Protein AF-A0A650EMU2-F1 (afdb_monomer_lite)

Radius of gyration: 23.54 Å; chains: 1; bounding box: 53×41×67 Å

pLDDT: mean 90.08, std 9.66, range [40.31, 97.69]

Sequence (209 aa):
MLGTDSKQGIDRKLQRYGVVFESSGRGKNLTYEIKKITDYFKLYAITKLGITANADFKKIRNLYYYLFCCDGFAALPYVEMEQIMTEEGAPISRQTIKKWIAYLKDINYIMFDTSDCYYYAINKRYDNRKIYREISRDLYLQGWAKYWATDRTNGTNWAYAEMRCIVGGHPYKKPKICHNAIYLKKIQELIDVINESFLDEITIFKSAC

Secondary structure (DSSP, 8-state):
------HHHHHHHHHHTTEEEEEES-GGG-EEEEEEES-HHHHHIIIII---TTS-HHHHHHHHHHHHHSTTGGGS-HHHHHHHHHHTT----HHHHHHHHHHHHHTTSEEEEEEEEEEEEEEE-TTS-EEEEE--HHHHHHHHHHHHHS-GGG-HHHHHHHHHHHHTSEEEEEEEEEE-GGGHHHHHHHHHHHHHHHHHHHHHHHH--

Organism: NCBI:txid344338

Structure (mmCIF, N/CA/C/O backbone):
data_AF-A0A650EMU2-F1
#
_entry.id   AF-A0A650EMU2-F1
#
loop_
_atom_site.group_PDB
_atom_site.id
_atom_site.type_symbol
_atom_site.label_atom_id
_atom_site.label_alt_id
_atom_site.label_comp_id
_atom_site.label_asym_id
_atom_site.label_entity_id
_atom_site.label_seq_id
_atom_site.pdbx_PDB_ins_code
_atom_site.Cartn_x
_atom_site.Cartn_y
_atom_site.Cartn_z
_atom_site.occupancy
_atom_site.B_iso_or_equiv
_atom_site.auth_seq_id
_atom_site.auth_comp_id
_atom_site.auth_asym_id
_atom_site.auth_atom_id
_atom_site.pdbx_PDB_model_num
ATOM 1 N N . MET A 1 1 ? -9.850 -11.339 23.045 1.00 56.19 1 MET A N 1
ATOM 2 C CA . MET A 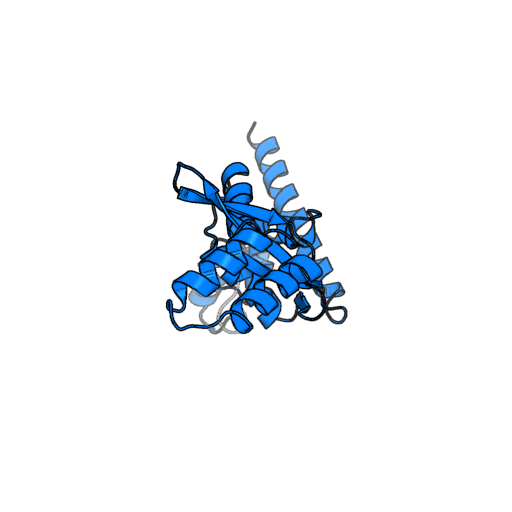1 1 ? -9.911 -9.968 22.483 1.00 56.19 1 MET A CA 1
ATOM 3 C C . MET A 1 1 ? -9.295 -8.897 23.389 1.00 56.19 1 MET A C 1
ATOM 5 O O . MET A 1 1 ? -8.674 -7.995 22.853 1.00 56.19 1 MET A O 1
ATOM 9 N N . LEU A 1 2 ? -9.346 -9.000 24.727 1.00 63.06 2 LEU A N 1
ATOM 10 C CA . LEU A 1 2 ? -8.621 -8.068 25.615 1.00 63.06 2 LEU A CA 1
ATOM 11 C C . LEU A 1 2 ? -7.442 -8.692 26.372 1.00 63.06 2 LEU A C 1
ATOM 13 O O . LEU A 1 2 ? -6.619 -7.944 26.877 1.00 63.06 2 LEU A O 1
ATOM 17 N N . GLY A 1 3 ? -7.274 -10.020 26.390 1.00 63.81 3 GLY A N 1
ATOM 18 C CA . GLY A 1 3 ? -6.048 -10.704 26.849 1.00 63.81 3 GLY A CA 1
ATOM 19 C C . GLY A 1 3 ? -5.582 -10.361 28.273 1.00 63.81 3 GLY A C 1
ATOM 20 O O . GLY A 1 3 ? -4.412 -10.542 28.586 1.00 63.81 3 GLY A O 1
ATOM 21 N N . THR A 1 4 ? -6.457 -9.783 29.094 1.00 70.12 4 THR A N 1
ATOM 22 C CA . THR A 1 4 ? -6.250 -9.471 30.506 1.00 70.12 4 THR A CA 1
ATOM 23 C C . THR A 1 4 ? -7.619 -9.352 31.158 1.00 70.12 4 THR A C 1
ATOM 25 O O . THR A 1 4 ? -8.502 -8.699 30.602 1.00 70.12 4 THR A O 1
ATOM 28 N N . ASP A 1 5 ? -7.766 -9.960 32.330 1.00 74.94 5 ASP A N 1
ATOM 29 C CA . ASP A 1 5 ? -9.002 -9.911 33.121 1.00 74.94 5 ASP A CA 1
ATOM 30 C C . ASP A 1 5 ? -8.910 -8.868 34.246 1.00 74.94 5 ASP A C 1
ATOM 32 O O . ASP A 1 5 ? -9.840 -8.667 35.026 1.00 74.94 5 ASP A O 1
ATOM 36 N N . SER A 1 6 ? -7.770 -8.174 34.342 1.00 84.81 6 SER A N 1
ATOM 37 C CA . SER A 1 6 ? -7.587 -7.095 35.306 1.00 84.81 6 SER A CA 1
ATOM 38 C C . SER A 1 6 ? -8.274 -5.821 34.813 1.00 84.81 6 SER A C 1
ATOM 40 O O . SER A 1 6 ? -8.023 -5.375 33.692 1.00 84.81 6 SER A O 1
ATOM 42 N N . LYS A 1 7 ? -9.075 -5.184 35.679 1.00 86.25 7 LYS A N 1
ATOM 43 C CA . LYS A 1 7 ? -9.717 -3.887 35.395 1.00 86.25 7 LYS A CA 1
ATOM 44 C C . LYS A 1 7 ? -8.717 -2.871 34.839 1.00 86.25 7 LYS A C 1
ATOM 46 O O . LYS A 1 7 ? -8.908 -2.343 33.755 1.00 86.25 7 LYS A O 1
ATOM 51 N N . GLN A 1 8 ? -7.597 -2.668 35.536 1.00 87.00 8 GLN A N 1
ATOM 52 C CA . GLN A 1 8 ? -6.559 -1.728 35.096 1.00 87.00 8 GLN A CA 1
ATOM 53 C C . GLN A 1 8 ? -5.991 -2.081 33.714 1.00 87.00 8 GLN A C 1
ATOM 55 O O . GLN A 1 8 ? -5.650 -1.194 32.934 1.00 87.00 8 GLN A O 1
ATOM 60 N N . GLY A 1 9 ? -5.856 -3.373 33.406 1.00 86.62 9 GLY A N 1
ATOM 61 C CA . GLY A 1 9 ? -5.398 -3.832 32.101 1.00 86.62 9 GLY A CA 1
ATOM 62 C C . GLY A 1 9 ? -6.397 -3.507 30.991 1.00 86.62 9 GLY A C 1
ATOM 63 O O . GLY A 1 9 ? -5.984 -3.038 29.929 1.00 86.62 9 GLY A O 1
ATOM 64 N N . ILE A 1 10 ? -7.690 -3.712 31.250 1.00 87.25 10 ILE A N 1
ATOM 65 C CA . ILE A 1 10 ? -8.779 -3.385 30.322 1.00 87.25 10 ILE A CA 1
ATOM 66 C C . ILE A 1 10 ? -8.879 -1.867 30.136 1.00 87.25 10 ILE A C 1
ATOM 68 O O . ILE A 1 10 ? -8.865 -1.405 28.996 1.00 87.25 10 ILE A O 1
ATOM 72 N N . ASP A 1 11 ? -8.850 -1.091 31.223 1.00 89.38 11 ASP A N 1
ATOM 73 C CA . ASP A 1 11 ? -8.901 0.375 31.196 1.00 89.38 11 ASP A CA 1
ATOM 74 C C . ASP A 1 11 ? -7.779 0.943 30.315 1.00 89.38 11 ASP A C 1
ATOM 76 O O . ASP A 1 11 ? -8.026 1.697 29.372 1.00 89.38 11 ASP A O 1
ATOM 80 N N . ARG A 1 12 ? -6.534 0.499 30.545 1.00 87.62 12 ARG A N 1
ATOM 81 C CA . ARG A 1 12 ? -5.371 0.908 29.740 1.00 87.62 12 ARG A CA 1
ATOM 82 C C . ARG A 1 12 ? -5.474 0.483 28.277 1.00 87.62 12 ARG A C 1
ATOM 84 O O . ARG A 1 12 ? -4.790 1.072 27.441 1.00 87.62 12 ARG A O 1
ATOM 91 N N . LYS A 1 13 ? -6.212 -0.581 27.948 1.00 87.50 13 LYS A N 1
ATOM 92 C CA . LYS A 1 13 ? -6.419 -1.005 26.553 1.00 87.50 13 LYS A CA 1
ATOM 93 C C . LYS A 1 13 ? -7.453 -0.129 25.870 1.00 87.50 13 LYS A C 1
ATOM 95 O O . LYS A 1 13 ? -7.148 0.418 24.819 1.00 87.50 13 LYS A O 1
ATOM 100 N N . LEU A 1 14 ? -8.609 0.067 26.496 1.00 87.94 14 LEU A N 1
ATOM 101 C CA . LEU A 1 14 ? -9.668 0.929 25.977 1.00 87.94 14 LEU A CA 1
ATOM 102 C C . LEU A 1 14 ? -9.173 2.369 25.779 1.00 87.94 14 LEU A C 1
ATOM 104 O O . LEU A 1 14 ? -9.331 2.920 24.693 1.00 87.94 14 LEU A O 1
ATOM 108 N N . GLN A 1 15 ? -8.450 2.926 26.755 1.00 87.75 15 GLN A N 1
ATOM 109 C CA . GLN A 1 15 ? -7.812 4.241 26.617 1.00 87.75 15 GLN A CA 1
ATOM 110 C C . GLN A 1 15 ? -6.817 4.273 25.451 1.00 87.75 15 GLN A C 1
ATOM 112 O O . GLN A 1 15 ? -6.846 5.186 24.629 1.00 87.75 15 GLN A O 1
ATOM 117 N N . ARG A 1 16 ? -5.963 3.245 25.318 1.00 86.00 16 ARG A N 1
ATOM 118 C CA . ARG A 1 16 ? -5.032 3.142 24.183 1.00 86.00 16 ARG A CA 1
ATOM 119 C C . ARG A 1 16 ? -5.738 3.042 22.840 1.00 86.00 16 ARG A C 1
ATOM 121 O O . ARG A 1 16 ? -5.150 3.459 21.848 1.00 86.00 16 ARG A O 1
ATOM 128 N N . TYR A 1 17 ? -6.958 2.521 22.793 1.00 87.50 17 TYR A N 1
ATOM 129 C CA . TYR A 1 17 ? -7.767 2.438 21.577 1.00 87.50 17 TYR A CA 1
ATOM 130 C C . TYR A 1 17 ? -8.523 3.739 21.274 1.00 87.50 17 TYR A C 1
ATOM 132 O O . TYR A 1 17 ? -9.155 3.821 20.231 1.00 87.50 17 TYR A O 1
ATOM 140 N N . GLY A 1 18 ? -8.428 4.762 22.134 1.00 85.31 18 GLY A N 1
ATOM 141 C CA . GLY A 1 18 ? -9.175 6.012 21.971 1.00 85.31 18 GLY A CA 1
ATOM 142 C C . GLY A 1 18 ? -10.639 5.893 22.396 1.00 85.31 18 GLY A C 1
ATOM 143 O O . GLY A 1 18 ? -11.497 6.599 21.879 1.00 85.31 18 GLY A O 1
ATOM 144 N N . VAL A 1 19 ? -10.954 4.970 23.307 1.00 89.31 19 VAL A N 1
ATOM 145 C CA . VAL A 1 19 ? -12.309 4.796 23.836 1.00 89.31 19 VAL A CA 1
ATOM 146 C C . VAL A 1 19 ? -12.424 5.548 25.157 1.00 89.31 19 VAL A C 1
ATOM 148 O O . VAL A 1 19 ? -11.675 5.285 26.099 1.00 89.31 19 VAL A O 1
ATOM 151 N N . VAL A 1 20 ? -13.382 6.468 25.229 1.00 90.25 20 VAL A N 1
ATOM 152 C CA . VAL A 1 20 ? -13.822 7.127 26.460 1.00 90.25 20 VAL A CA 1
ATOM 153 C C . VAL A 1 20 ? -14.952 6.294 27.045 1.00 90.25 20 VAL A C 1
ATOM 155 O O . VAL A 1 20 ? -15.951 6.027 26.372 1.00 90.25 20 VAL A O 1
ATOM 158 N N . PHE A 1 21 ? -14.788 5.871 28.293 1.00 93.12 21 PHE A N 1
ATOM 159 C CA . PHE A 1 21 ? -15.728 4.985 28.963 1.00 93.12 21 PHE A CA 1
ATOM 160 C C . PHE A 1 21 ? -15.860 5.327 30.443 1.00 93.12 21 PHE A C 1
ATOM 162 O O . PHE A 1 21 ? -14.946 5.878 31.057 1.00 93.12 21 PHE A O 1
ATOM 169 N N . GLU A 1 22 ? -16.978 4.910 31.018 1.00 92.12 22 GLU A N 1
ATOM 170 C CA . GLU A 1 22 ? -17.165 4.793 32.460 1.00 92.12 22 GLU A CA 1
ATOM 171 C C . GLU A 1 22 ? -17.183 3.312 32.839 1.00 92.12 22 GLU A C 1
ATOM 173 O O . GLU A 1 22 ? -17.607 2.461 32.056 1.00 92.12 22 GLU A O 1
ATOM 178 N N . SER A 1 23 ? -16.677 2.982 34.028 1.00 90.12 23 SER A N 1
ATOM 179 C CA . SER A 1 23 ? -16.702 1.607 34.532 1.00 90.12 23 SER A CA 1
ATOM 180 C C . SER A 1 23 ? -17.359 1.541 35.902 1.00 90.12 23 SER A C 1
ATOM 182 O O . SER A 1 23 ? -17.032 2.324 36.796 1.00 90.12 23 SER A O 1
ATOM 184 N N . SER A 1 24 ? -18.252 0.574 36.086 1.00 88.38 24 SER A N 1
ATOM 185 C CA . SER A 1 24 ? -18.970 0.336 37.340 1.00 88.38 24 SER A CA 1
ATOM 186 C C . SER A 1 24 ? -18.904 -1.144 37.732 1.00 88.38 24 SER A C 1
ATOM 188 O O . SER A 1 24 ? -18.663 -2.018 36.901 1.00 88.38 24 SER A O 1
ATOM 190 N N . GLY A 1 25 ? -19.057 -1.437 39.026 1.00 85.44 25 GLY A N 1
ATOM 191 C CA . GLY A 1 25 ? -18.953 -2.803 39.556 1.00 85.44 25 GLY A CA 1
ATOM 192 C C . GLY A 1 25 ? -17.517 -3.284 39.829 1.00 85.44 25 GLY A C 1
ATOM 193 O O . GLY A 1 25 ? -16.554 -2.512 39.820 1.00 85.44 25 GLY A O 1
ATOM 194 N N . ARG A 1 26 ? -17.376 -4.579 40.157 1.00 78.06 26 ARG A N 1
ATOM 195 C CA . ARG A 1 26 ? -16.103 -5.247 40.497 1.00 78.06 26 ARG A CA 1
ATOM 196 C C . ARG A 1 26 ? -16.097 -6.705 40.029 1.00 78.06 26 ARG A C 1
ATOM 198 O O . ARG A 1 26 ? -17.140 -7.356 40.003 1.00 78.06 26 ARG A O 1
ATOM 205 N N . GLY A 1 27 ? -14.907 -7.231 39.731 1.00 79.19 27 GLY A N 1
ATOM 206 C CA . GLY A 1 27 ? -14.715 -8.635 39.357 1.00 79.19 27 GLY A CA 1
ATOM 207 C C . GLY A 1 27 ? -15.571 -9.030 38.153 1.00 79.19 27 GLY A C 1
ATOM 208 O O . GLY A 1 27 ? -15.572 -8.334 37.143 1.00 79.19 27 GLY A O 1
ATOM 209 N N . LYS A 1 28 ? -16.336 -10.118 38.283 1.00 78.19 28 LYS A N 1
ATOM 210 C CA . LYS A 1 28 ? -17.226 -10.622 37.223 1.00 78.19 28 LYS A CA 1
ATOM 211 C C . LYS A 1 28 ? -18.394 -9.683 36.878 1.00 78.19 28 LYS A C 1
ATOM 213 O O . LYS A 1 28 ? -18.968 -9.832 35.810 1.00 78.19 28 LYS A O 1
ATOM 218 N N . ASN A 1 29 ? -18.708 -8.716 37.744 1.00 83.81 29 ASN A N 1
ATOM 219 C CA . ASN A 1 29 ? -19.789 -7.743 37.542 1.00 83.81 29 ASN A CA 1
ATOM 220 C C . ASN A 1 29 ? -19.270 -6.389 37.021 1.00 83.81 29 ASN A C 1
ATOM 222 O O . ASN A 1 29 ? -19.979 -5.387 37.088 1.00 83.81 29 ASN A O 1
ATOM 226 N N . LEU A 1 30 ? -18.007 -6.323 36.583 1.00 85.81 30 LEU A N 1
ATOM 227 C CA . LEU A 1 30 ? -17.427 -5.115 36.006 1.00 85.81 30 LEU A CA 1
ATOM 228 C C . LEU A 1 30 ? -18.070 -4.830 34.644 1.00 85.81 30 LEU A C 1
ATOM 230 O O . LEU A 1 30 ? -17.955 -5.633 33.721 1.00 85.81 30 LEU A O 1
ATOM 234 N N . THR A 1 31 ? -18.707 -3.671 34.524 1.00 88.56 31 THR A N 1
ATOM 235 C CA . THR A 1 31 ? -19.371 -3.217 33.298 1.00 88.56 31 THR A CA 1
ATOM 236 C C . THR A 1 31 ? -18.682 -1.965 32.772 1.00 88.56 31 THR A C 1
ATOM 238 O O . THR A 1 31 ? -18.277 -1.105 33.555 1.00 88.56 31 THR A O 1
ATOM 241 N N . TYR A 1 32 ? -18.546 -1.877 31.449 1.00 89.94 32 TYR A N 1
ATOM 242 C CA . TYR A 1 32 ? -17.973 -0.736 30.739 1.00 89.94 32 TYR A CA 1
ATOM 243 C C . TYR A 1 32 ? -19.043 -0.077 29.877 1.00 89.94 32 TYR A C 1
ATOM 245 O O . TYR A 1 32 ? -19.586 -0.713 28.976 1.00 89.94 32 TYR A O 1
ATOM 253 N N . GLU A 1 33 ? -19.316 1.196 30.130 1.00 92.12 33 GLU A N 1
ATOM 254 C CA . GLU A 1 33 ? -20.202 2.009 29.306 1.00 92.12 33 GLU A CA 1
ATOM 255 C C . GLU A 1 33 ? -19.357 2.892 28.384 1.00 92.12 33 GLU A C 1
ATOM 257 O O . GLU A 1 33 ? -18.601 3.745 28.850 1.00 92.12 33 GLU A O 1
ATOM 262 N N . ILE A 1 34 ? -19.457 2.674 27.071 1.00 90.81 34 ILE A N 1
ATOM 263 C CA . ILE A 1 34 ? -18.727 3.460 26.071 1.00 90.81 34 ILE A CA 1
ATOM 264 C C . ILE A 1 34 ? -19.458 4.785 25.864 1.00 90.81 34 ILE A C 1
ATOM 266 O O . ILE A 1 34 ? -20.591 4.799 25.395 1.00 90.81 34 ILE A O 1
ATOM 270 N N . LYS A 1 35 ? -18.793 5.899 26.176 1.00 90.88 35 LYS A N 1
ATOM 271 C CA . LYS A 1 35 ? -19.346 7.251 26.014 1.00 90.88 35 LYS A CA 1
ATOM 272 C C . LYS A 1 35 ? -18.977 7.866 24.670 1.00 90.88 35 LYS A C 1
ATOM 274 O O . LYS A 1 35 ? -19.784 8.561 24.065 1.00 90.88 35 LYS A O 1
ATOM 279 N N . LYS A 1 36 ? -17.742 7.641 24.210 1.00 87.38 36 LYS A N 1
ATOM 280 C CA . LYS A 1 36 ? -17.228 8.198 22.953 1.00 87.38 36 LYS A CA 1
ATOM 281 C C . LYS A 1 36 ? -16.074 7.361 22.414 1.00 87.38 36 LYS A C 1
ATOM 283 O O . LYS A 1 36 ? -15.258 6.854 23.181 1.00 87.38 36 LYS A O 1
ATOM 288 N N . ILE A 1 37 ? -15.968 7.278 21.094 1.00 86.25 37 ILE A N 1
ATOM 289 C CA . ILE A 1 37 ? -14.770 6.805 20.396 1.00 86.25 37 ILE A CA 1
ATOM 290 C C . ILE A 1 37 ? -14.127 8.037 19.763 1.00 86.25 37 ILE A C 1
ATOM 292 O O . ILE A 1 37 ? -14.789 8.771 19.040 1.00 86.25 37 ILE A O 1
ATOM 296 N N . THR A 1 38 ? -12.871 8.319 20.097 1.00 83.19 38 THR A N 1
ATOM 297 C CA . THR A 1 38 ? -12.178 9.529 19.628 1.00 83.19 38 THR A CA 1
ATOM 298 C C . THR A 1 38 ? -11.519 9.350 18.268 1.00 83.19 38 THR A C 1
ATOM 300 O O . THR A 1 38 ? -11.205 10.339 17.624 1.00 83.19 38 THR A O 1
ATOM 303 N N . ASP A 1 39 ? -11.250 8.106 17.874 1.00 86.38 39 ASP A N 1
ATOM 304 C CA . ASP A 1 39 ? -10.622 7.764 16.600 1.00 86.38 39 ASP A CA 1
ATOM 305 C C . ASP A 1 39 ? -11.170 6.411 16.129 1.00 86.38 39 ASP A C 1
ATOM 307 O O . ASP A 1 39 ? -10.731 5.340 16.570 1.00 86.38 39 ASP A O 1
ATOM 311 N N . TYR A 1 40 ? -12.197 6.471 15.279 1.00 88.12 40 TYR A N 1
ATOM 312 C CA . TYR A 1 40 ? -12.885 5.278 14.792 1.00 88.12 40 TYR A CA 1
ATOM 313 C C . TYR A 1 40 ? -11.978 4.433 13.888 1.00 88.12 40 TYR A C 1
ATOM 315 O O . TYR A 1 40 ? -11.950 3.204 14.011 1.00 88.12 40 TYR A O 1
ATOM 323 N N . PHE A 1 41 ? -11.145 5.081 13.065 1.00 93.81 41 PHE A N 1
ATOM 324 C CA . PHE A 1 41 ? -10.174 4.397 12.215 1.00 93.81 41 PHE A CA 1
ATOM 325 C C . PHE A 1 41 ? -9.149 3.619 13.035 1.00 93.81 41 PHE A C 1
ATOM 327 O O . PHE A 1 41 ? -8.898 2.448 12.755 1.00 93.81 41 PHE A O 1
ATOM 334 N N . LYS A 1 42 ? -8.587 4.215 14.087 1.00 93.50 42 LYS A N 1
ATOM 335 C CA . LYS A 1 42 ? -7.660 3.523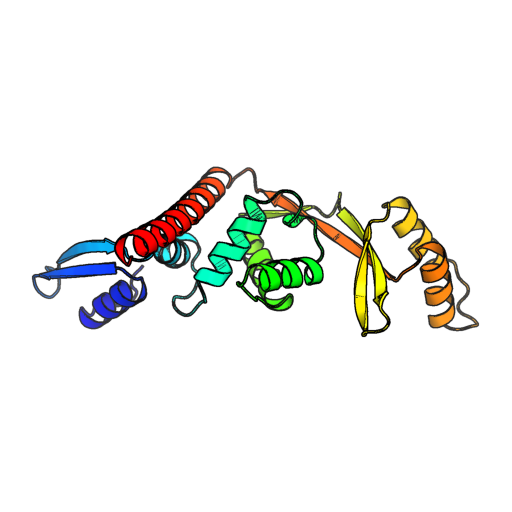 14.988 1.00 93.50 42 LYS A CA 1
ATOM 336 C C . LYS A 1 42 ? -8.304 2.311 15.648 1.00 93.50 42 LYS A C 1
ATOM 338 O O . LYS A 1 42 ? -7.690 1.242 15.688 1.00 93.50 42 LYS A O 1
ATOM 343 N N . LEU A 1 43 ? -9.529 2.449 16.154 1.00 91.81 43 LEU A N 1
ATOM 344 C CA . LEU A 1 43 ? -10.246 1.328 16.758 1.00 91.81 43 LEU A CA 1
ATOM 345 C C . LEU A 1 43 ? -10.465 0.201 15.737 1.00 91.81 43 LEU A C 1
ATOM 347 O O . LEU A 1 43 ? -10.196 -0.965 16.043 1.00 91.81 43 LEU A O 1
ATOM 351 N N . TYR A 1 44 ? -10.892 0.538 14.520 1.00 94.44 44 TYR A N 1
ATOM 352 C CA . TYR A 1 44 ? -11.063 -0.416 13.425 1.00 94.44 44 TYR A CA 1
ATOM 353 C C . TYR A 1 44 ? -9.739 -1.097 13.054 1.00 94.44 44 TYR A C 1
ATOM 355 O O . TYR A 1 44 ? -9.650 -2.324 13.022 1.00 94.44 44 TYR A O 1
ATOM 363 N N . ALA A 1 45 ? -8.672 -0.325 12.858 1.00 94.94 45 ALA A N 1
ATOM 364 C CA . ALA A 1 45 ? -7.345 -0.825 12.522 1.00 94.94 45 ALA A CA 1
ATOM 365 C C . ALA A 1 45 ? -6.824 -1.822 13.569 1.00 94.94 45 ALA A C 1
ATOM 367 O O . ALA A 1 45 ? -6.299 -2.882 13.224 1.00 94.94 45 ALA A O 1
ATOM 368 N N . ILE A 1 46 ? -7.021 -1.541 14.856 1.00 93.38 46 ILE A N 1
ATOM 369 C CA . ILE A 1 46 ? -6.587 -2.441 15.928 1.00 93.38 46 ILE A CA 1
ATOM 370 C C . ILE A 1 46 ? -7.454 -3.703 15.991 1.00 93.38 46 ILE A C 1
ATOM 372 O O . ILE A 1 46 ? -6.929 -4.808 16.115 1.00 93.38 46 ILE A O 1
ATOM 376 N N . THR A 1 47 ? -8.778 -3.557 15.929 1.00 90.88 47 THR A N 1
ATOM 377 C CA . THR A 1 47 ? -9.710 -4.656 16.236 1.00 90.88 47 THR A CA 1
ATOM 378 C C . THR A 1 47 ? -10.072 -5.525 15.034 1.00 90.88 47 THR A C 1
ATOM 380 O O . THR A 1 47 ? -10.346 -6.712 15.213 1.00 90.88 47 THR A O 1
ATOM 383 N N . LYS A 1 48 ? -10.084 -4.955 13.825 1.00 93.12 48 LYS A N 1
ATOM 384 C CA . LYS A 1 48 ? -10.491 -5.625 12.581 1.00 93.12 48 LYS A CA 1
ATOM 385 C C . LYS A 1 48 ? -9.312 -5.967 11.687 1.00 93.12 48 LYS A C 1
ATOM 387 O O . LYS A 1 48 ? -9.302 -7.056 11.121 1.00 93.12 48 LYS A O 1
ATOM 392 N N . LEU A 1 49 ? -8.330 -5.071 11.579 1.00 93.88 49 LEU A N 1
ATOM 393 C CA . LEU A 1 49 ? -7.124 -5.350 10.796 1.00 93.88 49 LEU A CA 1
ATOM 394 C C . LEU A 1 49 ? -6.093 -6.119 11.637 1.00 93.88 49 LEU A C 1
ATOM 396 O O . LEU A 1 49 ? -5.418 -7.003 11.123 1.00 93.88 49 LEU A O 1
ATOM 400 N N . GLY A 1 50 ? -6.028 -5.870 12.949 1.00 93.12 50 GLY A N 1
ATOM 401 C CA . GLY A 1 50 ? -5.034 -6.482 13.839 1.00 93.12 50 GLY A CA 1
ATOM 402 C C . GLY A 1 50 ? -3.734 -5.677 13.917 1.00 93.12 50 GLY A C 1
ATOM 403 O O . GLY A 1 50 ? -2.674 -6.221 14.227 1.00 93.12 50 GLY A O 1
ATOM 404 N N . ILE A 1 51 ? -3.803 -4.378 13.621 1.00 93.69 51 ILE A N 1
ATOM 405 C CA . ILE A 1 51 ? -2.669 -3.460 13.701 1.00 93.69 51 ILE A CA 1
ATOM 406 C C . ILE A 1 51 ? -2.349 -3.167 15.173 1.00 93.69 51 ILE A C 1
ATOM 408 O O . ILE A 1 51 ? -3.225 -2.961 16.011 1.00 93.69 51 ILE A O 1
ATOM 412 N N . THR A 1 52 ? -1.062 -3.142 15.508 1.00 89.44 52 THR A N 1
ATOM 413 C CA . THR A 1 52 ? -0.593 -2.809 16.861 1.00 89.44 52 THR A CA 1
ATOM 414 C C . THR A 1 52 ? -0.969 -1.376 17.253 1.00 89.44 52 THR A C 1
ATOM 416 O O . THR A 1 52 ? -0.814 -0.446 16.466 1.00 89.44 52 THR A O 1
ATOM 419 N N . ALA A 1 53 ? -1.386 -1.184 18.510 1.00 85.81 53 ALA A N 1
ATOM 420 C CA . ALA A 1 53 ? -1.797 0.111 19.064 1.00 85.81 53 ALA A CA 1
ATOM 421 C C . ALA A 1 53 ? -0.698 1.195 19.073 1.00 85.81 53 ALA A C 1
ATOM 423 O O . ALA A 1 53 ? -1.009 2.357 19.319 1.00 85.81 53 ALA A O 1
ATOM 424 N N . ASN A 1 54 ? 0.563 0.826 18.822 1.00 86.31 54 ASN A N 1
ATOM 425 C CA . ASN A 1 54 ? 1.699 1.753 18.768 1.00 86.31 54 ASN A CA 1
ATOM 426 C C . ASN A 1 54 ? 1.996 2.259 17.344 1.00 86.31 54 ASN A C 1
ATOM 428 O O . ASN A 1 54 ? 2.987 2.957 17.140 1.00 86.31 54 ASN A O 1
ATOM 432 N N . ALA A 1 55 ? 1.211 1.849 16.346 1.00 91.19 55 ALA A N 1
ATOM 433 C CA . ALA A 1 55 ? 1.392 2.300 14.976 1.00 91.19 55 ALA A CA 1
ATOM 434 C C . ALA A 1 55 ? 0.965 3.768 14.794 1.00 91.19 55 ALA A C 1
ATOM 436 O O . ALA A 1 55 ? 0.147 4.298 15.544 1.00 91.19 55 ALA A O 1
ATOM 437 N N . ASP A 1 56 ? 1.497 4.410 13.755 1.00 91.81 56 ASP A N 1
ATOM 438 C CA . ASP A 1 56 ? 1.058 5.740 13.331 1.00 91.81 56 ASP A CA 1
ATOM 439 C C . ASP A 1 56 ? -0.204 5.612 12.463 1.00 91.81 56 ASP A C 1
ATOM 441 O O . ASP A 1 56 ? -0.135 5.434 11.244 1.00 91.81 56 ASP A O 1
ATOM 445 N N . PHE A 1 57 ? -1.370 5.637 13.113 1.00 93.06 57 PHE A N 1
ATOM 446 C CA . PHE A 1 57 ? -2.662 5.433 12.453 1.00 93.06 57 PHE A CA 1
ATOM 447 C C . PHE A 1 57 ? -2.995 6.524 11.439 1.00 93.06 57 PHE A C 1
ATOM 449 O O . PHE A 1 57 ? -3.608 6.216 10.421 1.00 93.06 57 PHE A O 1
ATOM 456 N N . LYS A 1 58 ? -2.532 7.761 11.647 1.00 92.25 58 LYS A N 1
ATOM 457 C CA . LYS A 1 58 ? -2.764 8.853 10.698 1.00 92.25 58 LYS A CA 1
ATOM 458 C C . LYS A 1 58 ? -2.047 8.594 9.376 1.00 92.25 58 LYS A C 1
ATOM 460 O O . LYS A 1 58 ? -2.650 8.711 8.311 1.00 92.25 58 LYS A O 1
ATOM 465 N N . LYS A 1 59 ? -0.783 8.158 9.426 1.00 93.62 59 LYS A N 1
ATOM 466 C CA . LYS A 1 59 ? -0.037 7.784 8.211 1.00 93.62 59 LYS A CA 1
ATOM 467 C C . LYS A 1 59 ? -0.654 6.590 7.491 1.00 93.62 59 LYS A C 1
ATOM 469 O O . LYS A 1 59 ? -0.700 6.586 6.264 1.00 93.62 59 LYS A O 1
ATOM 474 N N . ILE A 1 60 ? -1.129 5.590 8.236 1.00 95.81 60 ILE A N 1
ATOM 475 C CA . ILE A 1 60 ? -1.781 4.407 7.654 1.00 95.81 60 ILE A CA 1
ATOM 476 C C . ILE A 1 60 ? -3.094 4.801 6.979 1.00 95.81 60 ILE A C 1
ATOM 478 O O . ILE A 1 60 ? -3.300 4.437 5.824 1.00 95.81 60 ILE A O 1
ATOM 482 N N . ARG A 1 61 ? -3.945 5.578 7.663 1.00 95.81 61 ARG A N 1
ATOM 483 C CA . ARG A 1 61 ? -5.206 6.098 7.119 1.00 95.81 61 ARG A CA 1
ATOM 484 C C . ARG A 1 61 ? -4.967 6.836 5.811 1.00 95.81 61 ARG A C 1
ATOM 486 O O . ARG A 1 61 ? -5.586 6.499 4.810 1.00 95.81 61 ARG A O 1
ATOM 493 N N . ASN A 1 62 ? -4.046 7.800 5.810 1.00 95.69 62 ASN A N 1
ATOM 494 C CA . ASN A 1 62 ? -3.762 8.603 4.626 1.00 95.69 62 ASN A CA 1
ATOM 495 C C . ASN A 1 62 ? -3.227 7.733 3.478 1.00 95.69 62 ASN A C 1
ATOM 497 O O . ASN A 1 62 ? -3.693 7.865 2.353 1.00 95.69 62 ASN A O 1
ATOM 501 N N . LEU A 1 63 ? -2.311 6.796 3.748 1.00 97.38 63 LEU A N 1
ATOM 502 C CA . LEU A 1 63 ? -1.827 5.877 2.715 1.00 97.38 63 LEU A CA 1
ATOM 503 C C . LEU A 1 63 ? -2.964 5.031 2.124 1.00 97.38 63 LEU A C 1
ATOM 505 O O . LEU A 1 63 ? -3.022 4.849 0.912 1.00 97.38 63 LEU A O 1
ATOM 509 N N . TYR A 1 64 ? -3.846 4.486 2.964 1.00 97.31 64 TYR A N 1
ATOM 510 C CA . TYR A 1 64 ? -4.956 3.655 2.498 1.00 97.31 64 TYR A CA 1
ATOM 511 C C . TYR A 1 64 ? -6.009 4.468 1.751 1.00 97.31 64 TYR A C 1
ATOM 513 O O . TYR A 1 64 ? -6.524 3.979 0.753 1.00 97.31 64 TYR A O 1
ATOM 521 N N . TYR A 1 65 ? -6.254 5.716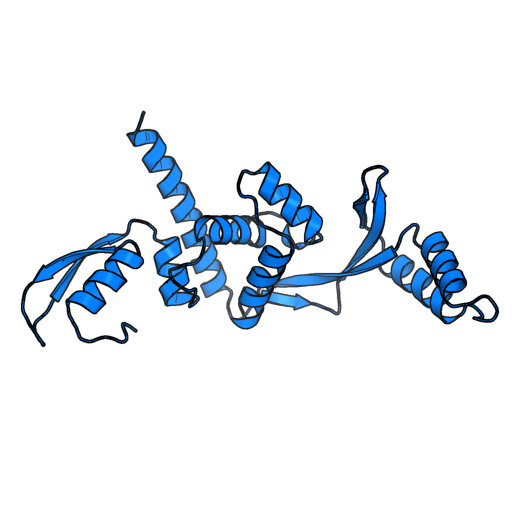 2.148 1.00 96.25 65 TYR A N 1
ATOM 522 C CA . TYR A 1 65 ? -7.070 6.645 1.372 1.00 96.25 65 TYR A CA 1
ATOM 523 C C . TYR A 1 65 ? -6.523 6.814 -0.046 1.00 96.25 65 TYR A C 1
ATOM 525 O O . TYR A 1 65 ? -7.226 6.530 -1.008 1.00 96.25 65 TYR A O 1
ATOM 533 N N . TYR A 1 66 ? -5.244 7.171 -0.186 1.00 96.75 66 TYR A N 1
ATOM 534 C CA . TYR A 1 66 ? -4.623 7.304 -1.503 1.00 96.75 66 TYR A CA 1
ATOM 535 C C . TYR A 1 66 ? -4.663 5.993 -2.298 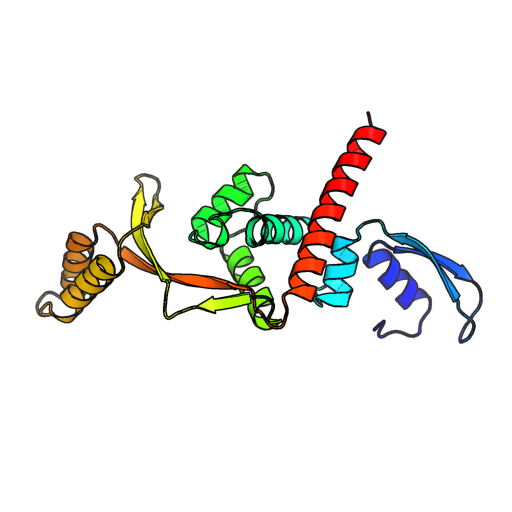1.00 96.75 66 TYR A C 1
ATOM 537 O O . TYR A 1 66 ? -4.923 5.997 -3.495 1.00 96.75 66 TYR A O 1
ATOM 545 N N . LEU A 1 67 ? -4.441 4.856 -1.638 1.00 96.56 67 LEU A N 1
ATOM 546 C CA . LEU A 1 67 ? -4.435 3.551 -2.294 1.00 96.56 67 LEU A CA 1
ATOM 547 C C . LEU A 1 67 ? -5.804 3.137 -2.851 1.00 96.56 67 LEU A C 1
ATOM 549 O O . LEU A 1 67 ? -5.843 2.553 -3.931 1.00 96.56 67 LEU A O 1
ATOM 553 N N . PHE A 1 68 ? -6.887 3.381 -2.109 1.00 95.31 68 PHE A N 1
ATOM 554 C CA . PHE A 1 68 ? -8.229 2.893 -2.444 1.00 95.31 68 PHE A CA 1
ATOM 555 C C . PHE A 1 68 ? -9.124 3.941 -3.114 1.00 95.31 68 PHE A C 1
ATOM 557 O O . PHE A 1 68 ? -10.033 3.562 -3.847 1.00 95.31 68 PHE A O 1
ATOM 564 N N . CYS A 1 69 ? -8.883 5.228 -2.862 1.00 93.69 69 CYS A N 1
ATOM 565 C CA . CYS A 1 69 ? -9.775 6.317 -3.263 1.00 93.69 69 CYS A CA 1
ATOM 566 C C . CYS A 1 69 ? -9.166 7.256 -4.314 1.00 93.69 69 CYS A C 1
ATOM 568 O O . CYS A 1 69 ? -9.899 8.059 -4.886 1.00 93.69 69 CYS A O 1
ATOM 570 N N . CYS A 1 70 ? -7.852 7.198 -4.568 1.00 94.06 70 CYS A N 1
ATOM 571 C CA . CYS A 1 70 ? -7.202 8.060 -5.555 1.00 94.06 70 CYS A CA 1
ATOM 572 C C . CYS A 1 70 ? -6.764 7.265 -6.787 1.00 94.06 70 CYS A C 1
ATOM 574 O O . CYS A 1 70 ? -5.839 6.446 -6.737 1.00 94.06 70 CYS A O 1
ATOM 576 N N . ASP A 1 71 ? -7.404 7.563 -7.916 1.00 90.88 71 ASP A N 1
ATOM 577 C CA . ASP A 1 71 ? -7.106 6.935 -9.197 1.00 90.88 71 ASP A CA 1
ATOM 578 C C . ASP A 1 71 ? -5.630 7.091 -9.577 1.00 90.88 71 ASP A C 1
ATOM 580 O O . ASP A 1 71 ? -5.005 8.139 -9.408 1.00 90.88 71 ASP A O 1
ATOM 584 N N . GLY A 1 72 ? -5.043 6.009 -10.085 1.00 91.56 72 GLY A N 1
ATOM 585 C CA . GLY A 1 72 ? -3.651 5.983 -10.534 1.00 91.56 72 GLY A CA 1
ATOM 586 C C . GLY A 1 72 ? -2.608 5.892 -9.417 1.00 91.56 72 GLY A C 1
ATOM 587 O O . GLY A 1 72 ? -1.515 5.395 -9.685 1.00 91.56 72 GLY A O 1
ATOM 588 N N . PHE A 1 73 ? -2.916 6.240 -8.160 1.00 94.94 73 PHE A N 1
ATOM 589 C CA . PHE A 1 73 ? -1.936 6.159 -7.067 1.00 94.94 73 PHE A CA 1
ATOM 590 C C . PHE A 1 73 ? -1.397 4.736 -6.901 1.00 94.94 73 PHE A C 1
ATOM 592 O O . PHE A 1 73 ? -0.187 4.521 -6.848 1.00 94.94 73 PHE A O 1
ATOM 599 N N . ALA A 1 74 ? -2.286 3.739 -6.913 1.00 94.06 74 ALA A N 1
ATOM 600 C CA . ALA A 1 74 ? -1.925 2.329 -6.812 1.00 94.06 74 ALA A CA 1
ATOM 601 C C . ALA A 1 74 ? -1.018 1.843 -7.958 1.00 94.06 74 ALA A C 1
ATOM 603 O O . ALA A 1 74 ? -0.343 0.822 -7.795 1.00 94.06 74 ALA A O 1
ATOM 604 N N . ALA A 1 75 ? -0.961 2.551 -9.093 1.00 92.12 75 ALA A N 1
ATOM 605 C CA . ALA A 1 75 ? -0.084 2.233 -10.216 1.00 92.12 75 ALA A CA 1
ATOM 606 C C . ALA A 1 75 ? 1.366 2.657 -9.966 1.00 92.12 75 ALA A C 1
ATOM 608 O O . ALA A 1 75 ? 2.285 1.921 -10.334 1.00 92.12 75 ALA A O 1
ATOM 609 N N . LEU A 1 76 ? 1.570 3.750 -9.233 1.00 93.19 76 LEU A N 1
ATOM 610 C CA . LEU A 1 76 ? 2.860 4.415 -9.083 1.00 93.19 76 LEU A CA 1
ATOM 611 C C . LEU A 1 76 ? 3.946 3.531 -8.440 1.00 93.19 76 LEU A C 1
ATOM 613 O O . LEU A 1 76 ? 3.669 2.698 -7.569 1.00 93.19 76 LEU A O 1
ATOM 617 N N . PRO A 1 77 ? 5.223 3.708 -8.808 1.00 92.62 77 PRO A N 1
ATOM 618 C CA . PRO A 1 77 ? 6.354 3.184 -8.051 1.00 92.62 77 PRO A CA 1
ATOM 619 C C . PRO A 1 77 ? 6.382 3.734 -6.616 1.00 92.62 77 PRO A C 1
ATOM 621 O O . PRO A 1 77 ? 6.066 4.894 -6.374 1.00 92.62 77 PRO A O 1
ATOM 624 N N . TYR A 1 78 ? 6.874 2.944 -5.654 1.00 93.44 78 TYR A N 1
ATOM 625 C CA . TYR A 1 78 ? 6.892 3.347 -4.234 1.00 93.44 78 TYR A CA 1
ATOM 626 C C . TYR A 1 78 ? 7.658 4.648 -3.936 1.00 93.44 78 TYR A C 1
ATOM 628 O O . TYR A 1 78 ? 7.414 5.267 -2.908 1.00 93.44 78 TYR A O 1
ATOM 636 N N . VAL A 1 79 ? 8.604 5.041 -4.796 1.00 91.06 79 VAL A N 1
ATOM 637 C CA . VAL A 1 79 ? 9.336 6.314 -4.656 1.00 91.06 79 VAL A CA 1
ATOM 638 C C . VAL A 1 79 ? 8.445 7.508 -5.002 1.00 91.06 79 VAL A C 1
ATOM 640 O O . VAL A 1 79 ? 8.536 8.536 -4.346 1.00 91.06 79 VAL A O 1
ATOM 643 N N . GLU A 1 80 ? 7.572 7.369 -5.997 1.00 92.19 80 GLU A N 1
ATOM 644 C CA . GLU A 1 80 ? 6.625 8.426 -6.368 1.00 92.19 80 GLU A CA 1
ATOM 645 C C . GLU A 1 80 ? 5.489 8.511 -5.346 1.00 92.19 80 GLU A C 1
ATOM 647 O O . GLU A 1 80 ? 5.126 9.604 -4.929 1.00 92.19 80 GLU A O 1
ATOM 652 N N . MET A 1 81 ? 5.019 7.367 -4.832 1.00 95.56 81 MET A N 1
ATOM 653 C CA . MET A 1 81 ? 4.089 7.344 -3.694 1.00 95.56 81 MET A CA 1
ATOM 654 C C . MET A 1 81 ? 4.668 8.068 -2.463 1.00 95.56 81 MET A C 1
ATOM 656 O O . MET A 1 81 ? 3.972 8.848 -1.828 1.00 95.56 81 MET A O 1
ATOM 660 N N . GLU A 1 82 ? 5.941 7.832 -2.120 1.00 95.69 82 GLU A N 1
ATOM 661 C CA . GLU A 1 82 ? 6.639 8.523 -1.018 1.00 95.69 82 GLU A CA 1
ATOM 662 C C . GLU A 1 82 ? 6.696 10.042 -1.230 1.00 95.69 82 GLU A C 1
ATOM 664 O O . GLU A 1 82 ? 6.490 10.802 -0.280 1.00 95.69 82 GLU A O 1
ATOM 669 N N . GLN A 1 83 ? 6.941 10.483 -2.466 1.00 92.62 83 GLN A N 1
ATOM 670 C CA . GLN A 1 83 ? 6.952 11.899 -2.816 1.00 92.62 83 GLN A CA 1
ATOM 671 C C . GLN A 1 83 ? 5.569 12.534 -2.626 1.00 92.62 83 GLN A C 1
ATOM 673 O O . GLN A 1 83 ? 5.474 13.516 -1.895 1.00 92.62 83 GLN A O 1
ATOM 678 N N . ILE A 1 84 ? 4.511 11.931 -3.179 1.00 94.38 84 ILE A N 1
ATOM 679 C CA . ILE A 1 84 ? 3.129 12.417 -3.019 1.00 94.38 84 ILE A CA 1
ATOM 680 C C . ILE A 1 84 ? 2.771 12.520 -1.537 1.00 94.38 84 ILE A C 1
ATOM 682 O O . ILE A 1 84 ? 2.358 13.569 -1.063 1.00 94.38 84 ILE A O 1
ATOM 686 N N . MET A 1 85 ? 3.015 11.463 -0.761 1.00 95.62 85 MET A N 1
ATOM 687 C CA . MET A 1 85 ? 2.708 11.475 0.671 1.00 95.62 85 MET A CA 1
ATOM 688 C C . MET A 1 85 ? 3.475 12.566 1.436 1.00 95.62 85 MET A C 1
ATOM 690 O O . MET A 1 85 ? 2.988 13.074 2.443 1.00 95.62 85 MET A O 1
ATOM 694 N N . THR A 1 86 ? 4.679 12.924 0.982 1.00 94.56 86 THR A N 1
ATOM 695 C CA . THR A 1 86 ? 5.470 14.017 1.564 1.00 94.56 86 THR A CA 1
ATOM 696 C C . THR A 1 86 ? 4.881 15.383 1.217 1.00 94.56 86 THR A C 1
ATOM 698 O O . THR A 1 86 ? 4.757 16.222 2.106 1.00 94.56 86 THR A O 1
ATOM 701 N N . GLU A 1 87 ? 4.506 15.597 -0.045 1.00 92.19 87 GLU A N 1
ATOM 702 C CA . GLU A 1 87 ? 3.887 16.837 -0.539 1.00 92.19 87 GLU A CA 1
ATOM 703 C C . GLU A 1 87 ? 2.532 17.101 0.139 1.00 92.19 87 GLU A C 1
ATOM 705 O O . GLU A 1 87 ? 2.228 18.232 0.503 1.00 92.19 87 GLU A O 1
ATOM 710 N N . GLU A 1 88 ? 1.795 16.038 0.449 1.00 88.56 88 GLU A N 1
ATOM 711 C CA . GLU A 1 88 ? 0.498 16.052 1.139 1.00 88.56 88 GLU A CA 1
ATOM 712 C C . GLU A 1 88 ? 0.608 16.186 2.673 1.00 88.56 88 GLU A C 1
ATOM 714 O O . GLU A 1 88 ? -0.355 15.977 3.413 1.00 88.56 88 GLU A O 1
ATOM 719 N N . GLY A 1 89 ? 1.802 16.487 3.196 1.00 88.38 89 GLY A N 1
ATOM 720 C CA . GLY A 1 89 ? 2.026 16.701 4.629 1.00 88.38 89 GLY A CA 1
ATOM 721 C C . GLY A 1 89 ? 1.938 15.433 5.491 1.00 88.38 89 GLY A C 1
ATOM 722 O O . GLY A 1 89 ? 1.883 15.522 6.719 1.00 88.38 89 GLY A O 1
ATOM 723 N N . ALA A 1 90 ? 1.963 14.244 4.883 1.00 89.56 90 ALA A N 1
ATOM 724 C CA . ALA A 1 90 ? 1.889 12.946 5.555 1.00 89.56 90 ALA A CA 1
ATOM 725 C C . ALA A 1 90 ? 3.112 12.054 5.244 1.00 89.56 90 ALA A C 1
ATOM 727 O O . ALA A 1 90 ? 2.952 10.912 4.798 1.00 89.56 90 ALA A O 1
ATOM 728 N N . PRO A 1 91 ? 4.352 12.527 5.497 1.00 93.94 91 PRO A N 1
ATOM 729 C CA . PRO A 1 91 ? 5.563 11.869 5.021 1.00 93.94 91 PRO A CA 1
ATOM 730 C C . PRO A 1 91 ? 5.699 10.445 5.571 1.00 93.94 91 PRO A C 1
ATOM 732 O O . PRO A 1 91 ? 5.778 10.207 6.787 1.00 93.94 91 PRO A O 1
ATOM 735 N N . ILE A 1 92 ? 5.778 9.483 4.655 1.00 95.56 92 ILE A N 1
ATOM 736 C CA . ILE A 1 92 ? 5.967 8.062 4.936 1.00 95.56 92 ILE A CA 1
ATOM 737 C C . ILE A 1 92 ? 6.991 7.492 3.958 1.00 95.56 92 ILE A C 1
ATOM 739 O O . ILE A 1 92 ? 6.927 7.738 2.757 1.00 95.56 92 ILE A O 1
ATOM 743 N N . SER A 1 93 ? 7.954 6.724 4.474 1.00 95.19 93 SER A N 1
ATOM 744 C CA . SER A 1 93 ? 9.029 6.224 3.622 1.00 95.19 93 SER A CA 1
ATOM 745 C C . SER A 1 93 ? 8.543 5.152 2.652 1.00 95.19 93 SER A C 1
ATOM 747 O O . SER A 1 93 ? 7.665 4.348 2.985 1.00 95.19 93 SER A O 1
ATOM 749 N N . ARG A 1 94 ? 9.191 5.033 1.491 1.00 94.38 94 ARG A N 1
ATOM 750 C CA . ARG A 1 94 ? 8.904 3.982 0.493 1.00 94.38 94 ARG A CA 1
ATOM 751 C C . ARG A 1 94 ? 8.944 2.562 1.067 1.00 94.38 94 ARG A C 1
ATOM 753 O O . ARG A 1 94 ? 8.174 1.699 0.651 1.00 94.38 94 ARG A O 1
ATOM 760 N N . GLN A 1 95 ? 9.833 2.292 2.030 1.00 95.69 95 GLN A N 1
ATOM 761 C CA . GLN A 1 95 ? 9.914 0.987 2.696 1.00 95.69 95 GLN A CA 1
ATOM 762 C C . GLN A 1 95 ? 8.688 0.745 3.579 1.00 95.69 95 GLN A C 1
ATOM 764 O O . GLN A 1 95 ? 8.172 -0.371 3.624 1.00 95.69 95 GLN A O 1
ATOM 769 N N . THR A 1 96 ? 8.202 1.792 4.245 1.00 95.94 96 THR A N 1
ATOM 770 C CA . THR A 1 96 ? 7.007 1.732 5.089 1.00 95.94 96 THR A CA 1
ATOM 771 C C . THR A 1 96 ? 5.743 1.589 4.239 1.00 95.94 96 THR A C 1
ATOM 773 O O . THR A 1 96 ? 4.905 0.750 4.557 1.00 95.94 96 THR A O 1
ATOM 776 N N . ILE A 1 97 ? 5.643 2.304 3.112 1.00 97.38 97 ILE A N 1
ATOM 777 C CA . ILE A 1 97 ? 4.571 2.126 2.116 1.00 97.38 97 ILE A CA 1
ATOM 778 C C . ILE A 1 97 ? 4.526 0.671 1.641 1.00 97.38 97 ILE A C 1
ATOM 780 O O . ILE A 1 97 ? 3.495 0.009 1.753 1.00 97.38 97 ILE A O 1
ATOM 784 N N . LYS A 1 98 ? 5.669 0.137 1.182 1.00 96.12 98 LYS A N 1
ATOM 785 C CA . LYS A 1 98 ? 5.775 -1.258 0.734 1.00 96.12 98 LYS A CA 1
ATOM 786 C C . LYS A 1 98 ? 5.309 -2.234 1.817 1.00 96.12 98 LYS A C 1
ATOM 788 O O . LYS A 1 98 ? 4.605 -3.188 1.502 1.00 96.12 98 LYS A O 1
ATOM 793 N N . LYS A 1 99 ? 5.691 -2.001 3.078 1.00 96.62 99 LYS A N 1
ATOM 794 C CA . LYS A 1 99 ? 5.284 -2.834 4.217 1.00 96.62 99 LYS A CA 1
ATOM 795 C C . LYS A 1 99 ? 3.767 -2.813 4.426 1.00 96.62 99 LYS A C 1
ATOM 797 O O . LYS A 1 99 ? 3.181 -3.875 4.592 1.00 96.62 99 LYS A O 1
ATOM 802 N N . TRP A 1 100 ? 3.131 -1.643 4.404 1.00 97.06 100 TRP A N 1
ATOM 803 C CA . TRP A 1 100 ? 1.687 -1.529 4.646 1.00 97.06 100 TRP A CA 1
ATOM 804 C C . TRP A 1 100 ? 0.826 -2.044 3.496 1.00 97.06 100 TRP A C 1
ATOM 806 O O . TRP A 1 100 ? -0.248 -2.586 3.746 1.00 97.06 100 TRP A O 1
ATOM 816 N N . ILE A 1 101 ? 1.305 -1.933 2.257 1.00 97.00 101 ILE A N 1
ATOM 817 C CA . ILE A 1 101 ? 0.658 -2.559 1.098 1.00 97.00 101 ILE A CA 1
ATOM 818 C C . ILE A 1 101 ? 0.830 -4.083 1.162 1.00 97.00 101 ILE A C 1
ATOM 820 O O . ILE A 1 101 ? -0.139 -4.816 0.993 1.00 97.00 101 ILE A O 1
ATOM 824 N N . ALA A 1 102 ? 2.031 -4.584 1.475 1.00 95.94 102 ALA A N 1
ATOM 825 C CA . ALA A 1 102 ? 2.243 -6.021 1.674 1.00 95.94 102 ALA A CA 1
ATOM 826 C C . ALA A 1 102 ? 1.348 -6.579 2.791 1.00 95.94 102 ALA A C 1
ATOM 828 O O . ALA A 1 102 ? 0.749 -7.633 2.624 1.00 95.94 102 ALA A O 1
ATOM 829 N N . TYR A 1 103 ? 1.169 -5.826 3.874 1.00 96.81 103 TYR A N 1
ATOM 830 C CA . TYR A 1 103 ? 0.256 -6.198 4.946 1.00 96.81 103 TYR A CA 1
ATOM 831 C C . TYR A 1 103 ? -1.201 -6.338 4.473 1.00 96.81 103 TYR A C 1
ATOM 833 O O . TYR A 1 103 ? -1.841 -7.331 4.806 1.00 96.81 103 TYR A O 1
ATOM 841 N N . LEU A 1 104 ? -1.716 -5.411 3.648 1.00 96.88 104 LEU A N 1
ATOM 842 C CA . LEU A 1 104 ? -3.058 -5.542 3.053 1.00 96.88 104 LEU A CA 1
ATOM 843 C C . LEU A 1 104 ? -3.197 -6.816 2.215 1.00 96.88 104 LEU A C 1
ATOM 845 O O . LEU A 1 104 ? -4.259 -7.440 2.209 1.00 96.88 104 LEU A O 1
ATOM 849 N N . LYS A 1 105 ? -2.128 -7.214 1.519 1.00 96.25 105 LYS A N 1
ATOM 850 C CA . LYS A 1 105 ? -2.089 -8.490 0.804 1.00 96.25 105 LYS A CA 1
ATOM 851 C C . LYS A 1 105 ? -2.124 -9.666 1.781 1.00 96.25 105 LYS A C 1
ATOM 853 O O . LYS A 1 105 ? -2.849 -10.622 1.538 1.00 96.25 105 LYS A O 1
ATOM 858 N N . ASP A 1 106 ? -1.362 -9.612 2.868 1.00 96.00 106 ASP A N 1
ATOM 859 C CA . ASP A 1 106 ? -1.280 -10.705 3.845 1.00 96.00 106 ASP A CA 1
ATOM 860 C C . ASP A 1 106 ? -2.616 -10.942 4.568 1.00 96.00 106 ASP A C 1
ATOM 862 O O . ASP A 1 106 ? -2.950 -12.080 4.892 1.00 96.00 106 ASP A O 1
ATOM 866 N N . ILE A 1 107 ? -3.427 -9.893 4.747 1.00 95.19 107 ILE A N 1
ATOM 867 C CA . ILE A 1 107 ? -4.808 -10.005 5.246 1.00 95.19 107 ILE A CA 1
ATOM 868 C C . ILE A 1 107 ? -5.853 -10.208 4.131 1.00 95.19 107 ILE A C 1
ATOM 870 O O . ILE A 1 107 ? -7.053 -10.168 4.401 1.00 95.19 107 ILE A O 1
ATOM 874 N N . ASN A 1 108 ? -5.411 -10.449 2.892 1.00 95.38 108 ASN A N 1
ATOM 875 C CA . ASN A 1 108 ? -6.215 -10.725 1.695 1.00 95.38 108 ASN A CA 1
ATOM 876 C C . ASN A 1 108 ? -7.127 -9.590 1.201 1.00 95.38 108 ASN A C 1
ATOM 878 O O . ASN A 1 108 ? -8.025 -9.856 0.408 1.00 95.38 108 ASN A O 1
ATOM 882 N N . TYR A 1 109 ? -6.915 -8.337 1.607 1.00 95.81 109 TYR A N 1
ATOM 883 C CA . TYR A 1 109 ? -7.703 -7.203 1.093 1.00 95.81 109 TYR A CA 1
ATOM 884 C C . TYR A 1 109 ? -7.307 -6.856 -0.344 1.00 95.81 109 TYR A C 1
ATOM 886 O O . TYR A 1 109 ? -8.147 -6.473 -1.155 1.00 95.81 109 TYR A O 1
ATOM 894 N N . ILE A 1 110 ? -6.033 -7.033 -0.684 1.00 95.94 110 ILE A N 1
ATOM 895 C CA . ILE A 1 110 ? -5.534 -6.831 -2.044 1.00 95.94 110 ILE A CA 1
ATOM 896 C C . ILE A 1 110 ? -4.800 -8.070 -2.545 1.00 95.94 110 ILE A C 1
ATOM 898 O O . ILE A 1 110 ? -4.369 -8.927 -1.774 1.00 95.94 110 ILE A O 1
ATOM 902 N N . MET A 1 111 ? -4.607 -8.129 -3.854 1.00 94.06 111 MET A N 1
ATOM 903 C CA . MET A 1 111 ? -3.779 -9.109 -4.541 1.00 94.06 111 MET A CA 1
ATOM 904 C C . MET A 1 111 ? -2.810 -8.386 -5.475 1.00 94.06 111 MET A C 1
ATOM 906 O O . MET A 1 111 ? -3.089 -7.280 -5.938 1.00 94.06 111 MET A O 1
ATOM 910 N N . PHE A 1 112 ? -1.671 -9.018 -5.751 1.00 93.06 112 PHE A N 1
ATOM 911 C CA . PHE A 1 112 ? -0.765 -8.561 -6.799 1.00 93.06 112 PHE A CA 1
ATOM 912 C C . PHE A 1 112 ? -1.012 -9.379 -8.056 1.00 93.06 112 PHE A C 1
ATOM 914 O O . PHE A 1 112 ? -0.707 -10.572 -8.081 1.00 93.06 112 PHE A O 1
ATOM 921 N N . ASP A 1 113 ? -1.527 -8.734 -9.095 1.00 89.81 113 ASP A N 1
ATOM 922 C CA . ASP A 1 113 ? -1.572 -9.329 -10.419 1.00 89.81 113 ASP A CA 1
ATOM 923 C C . ASP A 1 113 ? -0.188 -9.206 -11.065 1.00 89.81 113 ASP A C 1
ATOM 925 O O . ASP A 1 113 ? 0.380 -8.121 -11.218 1.00 89.81 113 ASP A O 1
ATOM 929 N N . THR A 1 114 ? 0.393 -10.364 -11.366 1.00 86.94 114 THR A N 1
ATOM 930 C CA . THR A 1 114 ? 1.710 -10.484 -12.000 1.00 86.94 114 THR A CA 1
ATOM 931 C C . THR A 1 114 ? 1.621 -10.821 -13.486 1.00 86.94 114 THR A C 1
ATOM 933 O O . THR A 1 114 ? 2.653 -10.802 -14.163 1.00 86.94 114 THR A O 1
ATOM 936 N N . SER A 1 115 ? 0.414 -11.111 -13.986 1.00 87.06 115 SER A N 1
ATOM 937 C CA . SER A 1 115 ? 0.133 -11.356 -15.402 1.00 87.06 115 SER A CA 1
ATOM 938 C C . SER A 1 115 ? 0.078 -10.046 -16.185 1.00 87.06 115 SER A C 1
ATOM 940 O O . SER A 1 115 ? 0.654 -9.955 -17.271 1.00 87.06 115 SER A O 1
ATOM 942 N N . ASP A 1 116 ? -0.496 -9.013 -15.570 1.00 85.81 116 ASP A N 1
ATOM 943 C CA . ASP A 1 116 ? -0.562 -7.654 -16.085 1.00 85.81 116 ASP A CA 1
ATOM 944 C C . ASP A 1 116 ? 0.122 -6.690 -15.102 1.00 85.81 116 ASP A C 1
ATOM 946 O O . ASP A 1 116 ? -0.197 -6.624 -13.916 1.00 85.81 116 ASP A O 1
ATOM 950 N N . CYS A 1 117 ? 1.144 -5.983 -15.577 1.00 93.75 117 CYS A N 1
ATOM 951 C CA . CYS A 1 117 ? 2.038 -5.169 -14.757 1.00 93.75 117 CYS A CA 1
ATOM 952 C C . CYS A 1 117 ? 2.173 -3.765 -15.338 1.00 93.75 117 CYS A C 1
ATOM 954 O O . CYS A 1 117 ? 2.059 -3.556 -16.542 1.00 93.75 117 CYS A O 1
ATOM 956 N N . TYR A 1 118 ? 2.538 -2.820 -14.479 1.00 94.62 118 TYR A N 1
ATOM 957 C CA . TYR A 1 118 ? 3.095 -1.548 -14.914 1.00 94.62 118 TYR A CA 1
ATOM 958 C C . TYR A 1 118 ? 4.587 -1.713 -15.205 1.00 94.62 118 TYR A C 1
ATOM 960 O O . TYR A 1 118 ? 5.316 -2.366 -14.445 1.00 94.62 118 TYR A O 1
ATOM 968 N N . TYR A 1 119 ? 5.054 -1.110 -16.294 1.00 95.56 119 TYR A N 1
ATOM 969 C CA . TYR A 1 119 ? 6.445 -1.182 -16.726 1.00 95.56 119 TYR A CA 1
ATOM 970 C C . TYR A 1 119 ? 7.041 0.218 -16.788 1.00 95.56 119 TYR A C 1
ATOM 972 O O . TYR A 1 119 ? 6.426 1.147 -17.300 1.00 95.56 119 TYR A O 1
ATOM 980 N N . TYR A 1 120 ? 8.263 0.363 -16.280 1.00 96.44 120 TYR A N 1
ATOM 981 C CA . TYR A 1 120 ? 8.953 1.647 -16.219 1.00 96.44 120 TYR A CA 1
ATOM 982 C C . TYR A 1 120 ? 10.406 1.525 -16.674 1.00 96.44 120 TYR A C 1
ATOM 984 O O . TYR A 1 120 ? 11.081 0.538 -16.388 1.00 96.44 120 TYR A O 1
ATOM 992 N N . ALA A 1 121 ? 10.920 2.571 -17.309 1.00 96.56 121 ALA A N 1
ATOM 993 C CA . ALA A 1 121 ? 12.342 2.833 -17.449 1.00 96.56 121 ALA A CA 1
ATOM 994 C C . ALA A 1 121 ? 12.791 3.756 -16.307 1.00 96.56 121 ALA A C 1
ATOM 996 O O . ALA A 1 121 ? 12.313 4.886 -16.186 1.00 96.56 121 ALA A O 1
ATOM 997 N N . ILE A 1 122 ? 13.717 3.286 -15.469 1.00 95.19 122 ILE A N 1
ATOM 998 C CA . ILE A 1 122 ? 14.265 4.058 -14.350 1.00 95.19 122 ILE A CA 1
ATOM 999 C C . ILE A 1 122 ? 15.556 4.756 -14.771 1.00 95.19 122 ILE A C 1
ATOM 1001 O O . ILE A 1 122 ? 16.528 4.105 -15.164 1.00 95.19 122 ILE A O 1
ATOM 1005 N N . ASN A 1 123 ? 15.609 6.071 -14.588 1.00 92.38 123 ASN A N 1
ATOM 1006 C CA . ASN A 1 123 ? 16.829 6.868 -14.713 1.00 92.38 123 ASN A CA 1
ATOM 1007 C C . ASN A 1 123 ? 17.145 7.616 -13.424 1.00 92.38 123 ASN A C 1
ATOM 1009 O O . ASN A 1 123 ? 16.370 7.594 -12.470 1.00 92.38 123 ASN A O 1
ATOM 1013 N N . LYS A 1 124 ? 18.304 8.271 -13.400 1.00 90.06 124 LYS A N 1
ATOM 1014 C CA . LYS A 1 124 ? 18.669 9.229 -12.359 1.00 90.06 124 LYS A CA 1
ATOM 1015 C C . LYS A 1 124 ? 18.702 10.633 -12.956 1.00 90.06 124 LYS A C 1
ATOM 1017 O O . LYS A 1 124 ? 19.199 10.803 -14.066 1.00 90.06 124 LYS A O 1
ATOM 1022 N N . ARG A 1 125 ? 18.192 11.613 -12.214 1.00 84.88 125 ARG A N 1
ATOM 1023 C CA . ARG A 1 125 ? 18.448 13.041 -12.450 1.00 84.88 125 ARG A CA 1
ATOM 1024 C C . ARG A 1 125 ? 19.871 13.407 -12.030 1.00 84.88 125 ARG A C 1
ATOM 1026 O O . ARG A 1 125 ? 20.545 12.630 -11.354 1.00 84.88 125 ARG A O 1
ATOM 1033 N N . TYR A 1 126 ? 20.280 14.627 -12.378 1.00 86.25 126 TYR A N 1
ATOM 1034 C CA . TYR A 1 126 ? 21.528 15.241 -11.916 1.00 86.25 126 TYR A CA 1
ATOM 1035 C C . TYR A 1 126 ? 21.645 15.283 -10.380 1.00 86.25 126 TYR A C 1
ATOM 1037 O O . TYR A 1 126 ? 22.738 15.142 -9.847 1.00 86.25 126 TYR A O 1
ATOM 1045 N N . ASP A 1 127 ? 20.522 15.387 -9.663 1.00 86.56 127 ASP A N 1
ATOM 1046 C CA . ASP A 1 127 ? 20.446 15.384 -8.193 1.00 86.56 127 ASP A CA 1
ATOM 1047 C C . ASP A 1 127 ? 20.391 13.970 -7.567 1.00 86.56 127 ASP A C 1
ATOM 1049 O O . ASP A 1 127 ? 20.042 13.810 -6.398 1.00 86.56 127 ASP A O 1
ATOM 1053 N N . ASN A 1 128 ? 20.707 12.924 -8.342 1.00 83.19 128 ASN A N 1
ATOM 1054 C CA . ASN A 1 128 ? 20.628 11.507 -7.966 1.00 83.19 128 ASN A CA 1
ATOM 1055 C C . ASN A 1 128 ? 19.223 10.956 -7.653 1.00 83.19 128 ASN A C 1
ATOM 1057 O O . ASN A 1 128 ? 19.107 9.774 -7.298 1.00 83.19 128 ASN A O 1
ATOM 1061 N N . ARG A 1 129 ? 18.143 11.727 -7.828 1.00 83.06 129 ARG A N 1
ATOM 1062 C CA . ARG A 1 129 ? 16.778 11.204 -7.665 1.00 83.06 129 ARG A CA 1
ATOM 1063 C C . ARG A 1 129 ? 16.403 10.281 -8.817 1.00 83.06 129 ARG A C 1
ATOM 1065 O O . ARG A 1 129 ? 16.762 10.520 -9.971 1.00 83.06 129 ARG A O 1
ATOM 1072 N N . LYS A 1 130 ? 15.678 9.205 -8.499 1.00 88.50 130 LYS A N 1
ATOM 1073 C CA . LYS A 1 130 ? 15.168 8.271 -9.509 1.00 88.50 130 LYS A CA 1
ATOM 1074 C C . LYS A 1 130 ? 13.971 8.891 -10.226 1.00 88.50 130 LYS A C 1
ATOM 1076 O O . LYS A 1 130 ? 13.058 9.356 -9.559 1.00 88.50 130 LYS A O 1
A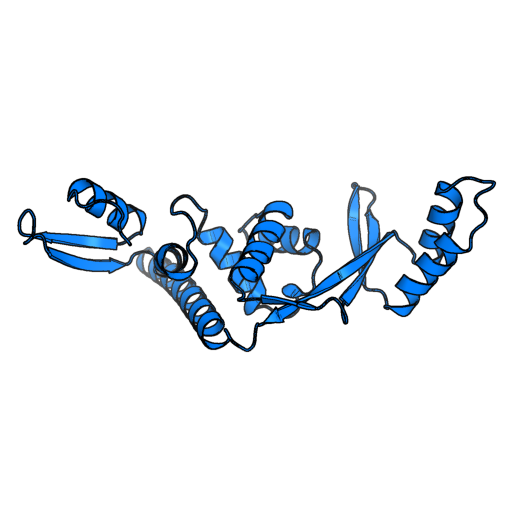TOM 1081 N N . ILE A 1 131 ? 13.969 8.837 -11.553 1.00 89.88 131 ILE A N 1
ATOM 1082 C CA . ILE A 1 131 ? 12.802 9.134 -12.391 1.00 89.88 131 ILE A CA 1
ATOM 1083 C C . ILE A 1 131 ? 12.292 7.822 -12.946 1.00 89.88 131 ILE A C 1
ATOM 1085 O O . ILE A 1 131 ? 13.096 7.020 -13.432 1.00 89.88 131 ILE A O 1
ATOM 1089 N N . TYR A 1 132 ? 10.981 7.641 -12.929 1.00 92.94 132 TYR A N 1
ATOM 1090 C CA . TYR A 1 132 ? 10.317 6.529 -13.576 1.00 92.94 132 TYR A CA 1
ATOM 1091 C C . TYR A 1 132 ? 9.572 7.081 -14.785 1.00 92.94 132 TYR A C 1
ATOM 1093 O O . TYR A 1 132 ? 8.801 8.026 -14.684 1.00 92.94 132 TYR A O 1
ATOM 1101 N N . ARG A 1 133 ? 9.849 6.520 -15.957 1.00 94.00 133 ARG A N 1
ATOM 1102 C CA . ARG A 1 133 ? 9.096 6.806 -17.177 1.00 94.00 133 ARG A CA 1
ATOM 1103 C C . ARG A 1 133 ? 8.353 5.546 -17.558 1.00 94.00 133 ARG A C 1
ATOM 1105 O O . ARG A 1 133 ? 8.997 4.512 -17.715 1.00 94.00 133 ARG A O 1
ATOM 1112 N N . GLU A 1 134 ? 7.038 5.618 -17.691 1.00 94.88 134 GLU A N 1
ATOM 1113 C CA . GLU A 1 134 ? 6.249 4.473 -18.138 1.00 94.88 134 GLU A CA 1
ATOM 1114 C C . GLU A 1 134 ? 6.703 4.010 -19.534 1.00 94.88 134 GLU A C 1
ATOM 1116 O O . GLU A 1 134 ? 7.077 4.815 -20.393 1.00 94.88 134 GLU A O 1
ATOM 1121 N N . ILE A 1 135 ? 6.741 2.695 -19.731 1.00 96.44 135 ILE A N 1
ATOM 1122 C CA . ILE A 1 135 ? 7.101 2.041 -20.992 1.00 96.44 135 ILE A CA 1
ATOM 1123 C C . ILE A 1 135 ? 6.128 0.898 -21.273 1.00 96.44 135 ILE A C 1
ATOM 1125 O O . ILE A 1 135 ? 5.465 0.398 -20.369 1.00 96.44 135 ILE A O 1
ATOM 1129 N N . SER A 1 136 ? 6.076 0.431 -22.520 1.00 96.81 136 SER A N 1
ATOM 1130 C CA . SER A 1 136 ? 5.297 -0.760 -22.853 1.00 96.81 136 SER A CA 1
ATOM 1131 C C . SER A 1 136 ? 5.959 -2.043 -22.335 1.00 96.81 136 SER A C 1
ATOM 1133 O O . SER A 1 136 ? 7.183 -2.124 -22.162 1.00 96.81 136 SER A O 1
ATOM 1135 N N . ARG A 1 137 ? 5.141 -3.089 -22.158 1.00 95.88 137 ARG A N 1
ATOM 1136 C CA . ARG A 1 137 ? 5.613 -4.460 -21.907 1.00 95.88 137 ARG A CA 1
ATOM 1137 C C . ARG A 1 137 ? 6.589 -4.923 -22.987 1.00 95.88 137 ARG A C 1
ATOM 1139 O O . ARG A 1 137 ? 7.598 -5.545 -22.664 1.00 95.88 137 ARG A O 1
ATOM 1146 N N . ASP A 1 138 ? 6.314 -4.594 -24.244 1.00 97.25 138 ASP A N 1
ATOM 1147 C CA . ASP A 1 138 ? 7.153 -5.004 -25.369 1.00 97.25 138 ASP A CA 1
ATOM 1148 C C . ASP A 1 138 ? 8.534 -4.364 -25.299 1.00 97.25 138 ASP A C 1
ATOM 1150 O O . ASP A 1 138 ? 9.529 -5.070 -25.438 1.00 97.25 138 ASP A O 1
ATOM 1154 N N . LEU A 1 139 ? 8.626 -3.067 -24.984 1.00 97.69 139 LEU A N 1
ATOM 1155 C CA . LEU A 1 139 ? 9.920 -2.403 -24.821 1.00 97.69 139 LEU A CA 1
ATOM 1156 C C . LEU A 1 139 ? 10.706 -2.991 -23.640 1.00 97.69 139 LEU A C 1
ATOM 1158 O O . LEU A 1 139 ? 11.910 -3.225 -23.746 1.00 97.69 139 LEU A O 1
ATOM 1162 N N . TYR A 1 140 ? 10.024 -3.285 -22.528 1.00 97.12 140 TYR A N 1
ATOM 1163 C CA . TYR A 1 140 ? 10.625 -3.980 -21.387 1.00 97.12 140 TYR A CA 1
ATOM 1164 C C . TYR A 1 140 ? 11.206 -5.345 -21.792 1.00 97.12 140 TYR A C 1
ATOM 1166 O O . TYR A 1 140 ? 12.346 -5.660 -21.443 1.00 97.12 140 TYR A O 1
ATOM 1174 N N . LEU A 1 141 ? 10.443 -6.150 -22.539 1.00 96.75 141 LEU A N 1
ATOM 1175 C CA . LEU A 1 141 ? 10.874 -7.472 -22.995 1.00 96.75 141 LEU A CA 1
ATOM 1176 C C . LEU A 1 141 ? 11.999 -7.391 -24.026 1.00 96.75 141 LEU A C 1
ATOM 1178 O O . LEU A 1 141 ? 12.944 -8.166 -23.925 1.00 96.75 141 LEU A O 1
ATOM 1182 N N . GLN A 1 142 ? 11.947 -6.441 -24.961 1.00 97.56 142 GLN A N 1
ATOM 1183 C CA . GLN A 1 142 ? 13.011 -6.201 -25.941 1.00 97.56 142 GLN A CA 1
ATOM 1184 C C . GLN A 1 142 ? 14.342 -5.873 -25.257 1.00 97.56 142 GLN A C 1
ATOM 1186 O O . GLN A 1 142 ? 15.376 -6.433 -25.618 1.00 97.56 142 GLN A O 1
ATOM 1191 N N . GLY A 1 143 ? 14.319 -5.027 -24.222 1.00 97.06 143 GLY A N 1
ATOM 1192 C CA . GLY A 1 143 ? 15.505 -4.719 -23.425 1.00 97.06 143 GLY A CA 1
ATOM 1193 C C . GLY A 1 143 ? 16.122 -5.961 -22.786 1.00 97.06 143 GLY A C 1
ATOM 1194 O O . GLY A 1 143 ? 17.320 -6.207 -22.925 1.00 97.06 143 GLY A O 1
ATOM 1195 N N . TRP A 1 144 ? 15.310 -6.774 -22.107 1.00 97.12 144 TRP A N 1
ATOM 1196 C CA . TRP A 1 144 ? 15.805 -8.006 -21.491 1.00 97.12 144 TRP A CA 1
ATOM 1197 C C . TRP A 1 144 ? 16.243 -9.048 -22.517 1.00 97.12 144 TRP A C 1
ATOM 1199 O O . TRP A 1 144 ? 17.275 -9.679 -22.317 1.00 97.12 144 TRP A O 1
ATOM 1209 N N . ALA A 1 145 ? 15.523 -9.202 -23.628 1.00 97.06 145 ALA A N 1
ATOM 1210 C CA . ALA A 1 145 ? 15.924 -10.085 -24.717 1.00 97.06 145 ALA A CA 1
ATOM 1211 C C . ALA A 1 145 ? 17.312 -9.703 -25.248 1.00 97.06 145 ALA A C 1
ATOM 1213 O O . ALA A 1 145 ? 18.166 -10.575 -25.394 1.00 97.06 145 ALA A O 1
ATOM 1214 N N . LYS A 1 146 ? 17.578 -8.401 -25.427 1.00 96.00 146 LYS A N 1
ATOM 1215 C CA . LYS A 1 146 ? 18.913 -7.908 -25.779 1.00 96.00 146 LYS A CA 1
ATOM 1216 C C . LYS A 1 146 ? 19.946 -8.278 -24.717 1.00 96.00 146 LYS A C 1
ATOM 1218 O O . LYS A 1 146 ? 20.945 -8.886 -25.067 1.00 96.00 146 LYS A O 1
ATOM 1223 N N . TYR A 1 147 ? 19.685 -7.992 -23.438 1.00 95.81 147 TYR A N 1
ATOM 1224 C CA . TYR A 1 147 ? 20.600 -8.339 -22.340 1.00 95.81 147 TYR A CA 1
ATOM 1225 C C . TYR A 1 147 ? 21.010 -9.821 -22.351 1.00 95.81 147 TYR A C 1
ATOM 1227 O O . TYR A 1 147 ? 22.174 -10.146 -22.120 1.00 95.81 147 TYR A O 1
ATOM 1235 N N . TRP A 1 148 ? 20.055 -10.723 -22.596 1.00 95.25 148 TRP A N 1
ATOM 1236 C CA . TRP A 1 148 ? 20.306 -12.165 -22.608 1.00 95.25 148 TRP A CA 1
ATOM 1237 C C . TRP A 1 148 ? 20.970 -12.662 -23.895 1.00 95.25 148 TRP A C 1
ATOM 1239 O O . TRP A 1 148 ? 21.688 -13.655 -23.837 1.00 95.25 148 TRP A O 1
ATOM 1249 N N . ALA A 1 149 ? 20.754 -11.984 -25.024 1.00 94.69 149 ALA A N 1
ATOM 1250 C CA . ALA A 1 149 ? 21.362 -12.316 -26.312 1.00 94.69 149 ALA A CA 1
ATOM 1251 C C . ALA A 1 149 ? 22.768 -11.720 -26.505 1.00 94.69 149 ALA A C 1
ATOM 1253 O O . ALA A 1 149 ? 23.503 -12.170 -27.382 1.00 94.69 149 ALA A O 1
ATOM 1254 N N . THR A 1 150 ? 23.144 -10.697 -25.733 1.00 92.69 150 THR A N 1
ATOM 1255 C CA . THR A 1 150 ? 24.457 -10.055 -25.848 1.00 92.69 150 THR A CA 1
ATOM 1256 C C . THR A 1 150 ? 25.569 -10.989 -25.381 1.00 92.69 150 THR A C 1
ATOM 1258 O O . THR A 1 150 ? 25.559 -11.485 -24.250 1.00 92.69 150 THR A O 1
ATOM 1261 N N . ASP A 1 151 ? 26.565 -11.166 -26.250 1.00 89.25 151 ASP A N 1
ATOM 1262 C CA . ASP A 1 151 ? 27.797 -11.872 -25.925 1.00 89.25 151 ASP A CA 1
ATOM 1263 C C . ASP A 1 151 ? 28.522 -11.208 -24.741 1.00 89.25 151 ASP A C 1
ATOM 1265 O O . ASP A 1 151 ? 28.644 -9.985 -24.643 1.00 89.25 151 ASP A O 1
ATOM 1269 N N . ARG A 1 152 ? 28.999 -12.036 -23.812 1.00 88.44 152 ARG A N 1
ATOM 1270 C CA . ARG A 1 152 ? 29.566 -11.599 -22.531 1.00 88.44 152 ARG A CA 1
ATOM 1271 C C . ARG A 1 152 ? 31.084 -11.520 -22.540 1.00 88.44 152 ARG A C 1
ATOM 1273 O O . ARG A 1 152 ? 31.660 -11.298 -21.477 1.00 88.44 152 ARG A O 1
ATOM 1280 N N . THR A 1 153 ? 31.723 -11.623 -23.704 1.00 89.44 153 THR A N 1
ATOM 1281 C CA . THR A 1 153 ? 33.174 -11.424 -23.851 1.00 89.44 153 THR A CA 1
ATOM 1282 C C . THR A 1 153 ? 33.632 -10.078 -23.267 1.00 89.44 153 THR A C 1
ATOM 1284 O O . THR A 1 153 ? 34.673 -10.011 -22.623 1.00 89.44 153 THR A O 1
ATOM 1287 N N . ASN A 1 154 ? 32.800 -9.030 -23.363 1.00 84.12 154 ASN A N 1
ATOM 1288 C CA . ASN A 1 154 ? 33.054 -7.699 -22.777 1.00 84.12 154 ASN A CA 1
ATOM 1289 C C . ASN A 1 154 ? 32.460 -7.498 -21.363 1.00 84.12 154 ASN A C 1
ATOM 1291 O O . ASN A 1 154 ? 32.356 -6.376 -20.863 1.00 84.12 154 ASN A O 1
ATOM 1295 N N . GLY A 1 155 ? 32.036 -8.580 -20.711 1.00 88.69 155 GLY A N 1
ATOM 1296 C CA . GLY A 1 155 ? 31.434 -8.572 -19.383 1.00 88.69 155 GLY A CA 1
ATOM 1297 C C . GLY A 1 155 ? 29.946 -8.205 -19.353 1.00 88.69 155 GLY A C 1
ATOM 1298 O O . GLY A 1 155 ? 29.347 -7.697 -20.301 1.00 88.69 155 GLY A O 1
ATOM 1299 N N . THR A 1 156 ? 29.319 -8.452 -18.203 1.00 91.00 156 THR A N 1
ATOM 1300 C CA . THR A 1 156 ? 27.874 -8.252 -17.988 1.00 91.00 156 THR A CA 1
ATOM 1301 C C . THR A 1 156 ? 27.451 -6.783 -17.993 1.00 91.00 156 THR A C 1
ATOM 1303 O O . THR A 1 156 ? 26.293 -6.482 -18.290 1.00 91.00 156 THR A O 1
ATOM 1306 N N . ASN A 1 157 ? 28.378 -5.863 -17.710 1.00 93.12 157 ASN A N 1
ATOM 1307 C CA . ASN A 1 157 ? 28.129 -4.423 -17.768 1.00 93.12 157 ASN A CA 1
ATOM 1308 C C . ASN A 1 157 ? 27.841 -3.948 -19.197 1.00 93.12 157 ASN A C 1
ATOM 1310 O O . ASN A 1 157 ? 27.010 -3.058 -19.371 1.00 93.12 157 ASN A O 1
ATOM 1314 N N . TRP A 1 158 ? 28.471 -4.558 -20.207 1.00 93.31 158 TRP A N 1
ATOM 1315 C CA . TRP A 1 158 ? 28.218 -4.227 -21.609 1.00 93.31 158 TRP A CA 1
ATOM 1316 C C . TRP A 1 158 ? 26.796 -4.614 -22.022 1.00 93.31 158 TRP A C 1
ATOM 1318 O O . TRP A 1 158 ? 26.025 -3.765 -22.463 1.00 93.31 158 TRP A O 1
ATOM 1328 N N . ALA A 1 159 ? 26.398 -5.863 -21.757 1.00 93.81 159 ALA A N 1
ATOM 1329 C CA . ALA A 1 159 ? 25.027 -6.331 -21.980 1.00 93.81 159 ALA A CA 1
ATOM 1330 C C . ALA A 1 159 ? 23.989 -5.460 -21.253 1.00 93.81 159 ALA A C 1
ATOM 1332 O O . ALA A 1 159 ? 22.923 -5.148 -21.788 1.00 93.81 159 ALA A O 1
ATOM 1333 N N . TYR A 1 160 ? 24.309 -5.026 -20.029 1.00 94.94 160 TYR A N 1
ATOM 1334 C CA . TYR A 1 160 ? 23.457 -4.127 -19.258 1.00 94.94 160 TYR A CA 1
ATOM 1335 C C . TYR A 1 160 ? 23.336 -2.737 -19.898 1.00 94.94 160 TYR A C 1
ATOM 1337 O O . TYR A 1 160 ? 22.238 -2.181 -19.948 1.00 94.94 160 TYR A O 1
ATOM 1345 N N . ALA A 1 161 ? 24.437 -2.176 -20.405 1.00 94.06 161 ALA A N 1
ATOM 1346 C CA . ALA A 1 161 ? 24.433 -0.901 -21.112 1.00 94.06 161 ALA A CA 1
ATOM 1347 C C . ALA A 1 161 ? 23.596 -0.970 -22.399 1.00 94.06 161 ALA A C 1
ATOM 1349 O O . ALA A 1 161 ? 22.738 -0.113 -22.595 1.00 94.06 161 ALA A O 1
ATOM 1350 N N . GLU A 1 162 ? 23.757 -2.018 -23.214 1.00 94.50 162 GLU A N 1
ATOM 1351 C CA . GLU A 1 162 ? 22.980 -2.205 -24.448 1.00 94.50 162 GLU A CA 1
ATOM 1352 C C . GLU A 1 162 ? 21.473 -2.294 -24.177 1.00 94.50 162 GLU A C 1
ATOM 1354 O O . GLU A 1 162 ? 20.669 -1.633 -24.837 1.00 94.50 162 GLU A O 1
ATOM 1359 N N . MET A 1 163 ? 21.077 -3.055 -23.156 1.00 96.69 163 MET A N 1
ATOM 1360 C CA . MET A 1 163 ? 19.683 -3.130 -22.720 1.00 96.69 163 MET A CA 1
ATOM 1361 C C . MET A 1 163 ? 19.148 -1.765 -22.266 1.00 96.69 163 MET A C 1
ATOM 1363 O O . MET A 1 163 ? 18.038 -1.379 -22.644 1.00 96.69 163 MET A O 1
ATOM 1367 N N . ARG A 1 164 ? 19.941 -0.991 -21.514 1.00 96.00 164 ARG A N 1
ATOM 1368 C CA . ARG A 1 164 ? 19.555 0.367 -21.107 1.00 96.00 164 ARG A CA 1
ATOM 1369 C C . ARG A 1 164 ? 19.461 1.338 -22.280 1.00 96.00 164 ARG A C 1
ATOM 1371 O O . ARG A 1 164 ? 18.627 2.235 -22.204 1.00 96.00 164 ARG A O 1
ATOM 1378 N N . CYS A 1 165 ? 20.268 1.181 -23.329 1.00 95.00 165 CYS A N 1
ATOM 1379 C CA . CYS A 1 165 ? 20.180 1.991 -24.545 1.00 95.00 165 CYS A CA 1
ATOM 1380 C C . CYS A 1 165 ? 18.857 1.764 -25.285 1.00 95.00 165 CYS A C 1
ATOM 1382 O O . CYS A 1 165 ? 18.249 2.732 -25.726 1.00 95.00 165 CYS A O 1
ATOM 1384 N N . ILE A 1 166 ? 18.374 0.518 -25.353 1.00 96.12 166 ILE A N 1
ATOM 1385 C CA . ILE A 1 166 ? 17.073 0.193 -25.965 1.00 96.12 166 ILE A CA 1
ATOM 1386 C C . ILE A 1 166 ? 15.922 0.763 -25.137 1.00 96.12 166 ILE A C 1
ATOM 1388 O O . ILE A 1 166 ? 15.045 1.447 -25.653 1.00 96.12 166 ILE A O 1
ATOM 1392 N N . VAL A 1 167 ? 15.917 0.483 -23.833 1.00 96.81 167 VAL A N 1
ATOM 1393 C CA . VAL A 1 167 ? 14.790 0.850 -22.962 1.00 96.81 167 VAL A CA 1
ATOM 1394 C C . VAL A 1 167 ? 14.810 2.336 -22.593 1.00 96.81 167 VAL A C 1
ATOM 1396 O O . VAL A 1 167 ? 13.786 2.913 -22.221 1.00 96.81 167 VAL A O 1
ATOM 1399 N N . GLY A 1 168 ? 15.973 2.980 -22.696 1.00 95.31 168 GLY A N 1
ATOM 1400 C CA . GLY A 1 168 ? 16.206 4.349 -22.254 1.00 95.31 168 GLY A CA 1
ATOM 1401 C C . GLY A 1 168 ? 16.206 4.474 -20.731 1.00 95.31 168 GLY A C 1
ATOM 1402 O O . GLY A 1 168 ? 15.702 5.465 -20.213 1.00 95.31 168 GLY A O 1
ATOM 1403 N N . GLY A 1 169 ? 16.686 3.459 -20.004 1.00 95.56 169 GLY A N 1
ATOM 1404 C CA . GLY A 1 169 ? 16.704 3.389 -18.536 1.00 95.56 169 GLY A CA 1
ATOM 1405 C C . GLY A 1 169 ? 16.792 1.954 -18.011 1.00 95.56 169 GLY A C 1
ATOM 1406 O O . GLY A 1 169 ? 16.806 1.010 -18.790 1.00 95.56 169 GLY A O 1
ATOM 1407 N N . HIS A 1 170 ? 16.891 1.774 -16.690 1.00 95.06 170 HIS A N 1
ATOM 1408 C CA . HIS A 1 170 ? 16.802 0.443 -16.077 1.00 95.06 170 HIS A CA 1
ATOM 1409 C C . HIS A 1 170 ? 15.350 -0.065 -16.147 1.00 95.06 170 HIS A C 1
ATOM 1411 O O . HIS A 1 170 ? 14.476 0.593 -15.578 1.00 95.06 170 HIS A O 1
ATOM 1417 N N . PRO A 1 171 ? 15.071 -1.211 -16.789 1.00 96.25 171 PRO A N 1
ATOM 1418 C CA . PRO A 1 171 ? 13.717 -1.733 -16.907 1.00 96.25 171 PRO A CA 1
ATOM 1419 C C . PRO A 1 171 ? 13.214 -2.240 -15.555 1.00 96.25 171 PRO A C 1
ATOM 1421 O O . PRO A 1 171 ? 13.808 -3.120 -14.936 1.00 96.25 171 PRO A O 1
ATOM 1424 N N . TYR A 1 172 ? 12.076 -1.721 -15.118 1.00 94.56 172 TYR A N 1
ATOM 1425 C CA . TYR A 1 172 ? 11.419 -2.062 -13.867 1.00 94.56 172 TYR A CA 1
ATOM 1426 C C . TYR A 1 172 ? 9.993 -2.532 -14.136 1.00 94.56 172 TYR A C 1
ATOM 1428 O O . TYR A 1 172 ? 9.284 -1.960 -14.958 1.00 94.56 172 TYR A O 1
ATOM 1436 N N . LYS A 1 173 ? 9.584 -3.585 -13.428 1.00 94.25 173 LYS A N 1
ATOM 1437 C CA . LYS A 1 173 ? 8.248 -4.175 -13.508 1.00 94.25 173 LYS A CA 1
ATOM 1438 C C . LYS A 1 173 ? 7.583 -4.081 -12.142 1.00 94.25 173 LYS A C 1
ATOM 1440 O O . LYS A 1 173 ? 8.166 -4.528 -11.151 1.00 94.25 173 LYS A O 1
ATOM 1445 N N . LYS A 1 174 ? 6.363 -3.551 -12.099 1.00 92.88 174 LYS A N 1
ATOM 1446 C CA . LYS A 1 174 ? 5.539 -3.454 -10.895 1.00 92.88 174 LYS A CA 1
ATOM 1447 C C . LYS A 1 174 ? 4.212 -4.198 -11.097 1.00 92.88 174 LYS A C 1
ATOM 1449 O O . LYS A 1 174 ? 3.466 -3.833 -12.000 1.00 92.88 174 LYS A O 1
ATOM 1454 N N . PRO A 1 175 ? 3.899 -5.199 -10.256 1.00 93.38 175 PRO A N 1
ATOM 1455 C CA . PRO A 1 175 ? 2.595 -5.856 -10.268 1.00 93.38 175 PRO A CA 1
ATOM 1456 C C . PRO A 1 175 ? 1.444 -4.863 -10.091 1.00 93.38 175 PRO A C 1
ATOM 1458 O O . PRO A 1 175 ? 1.576 -3.891 -9.331 1.00 93.38 175 PRO A O 1
ATOM 1461 N N . LYS A 1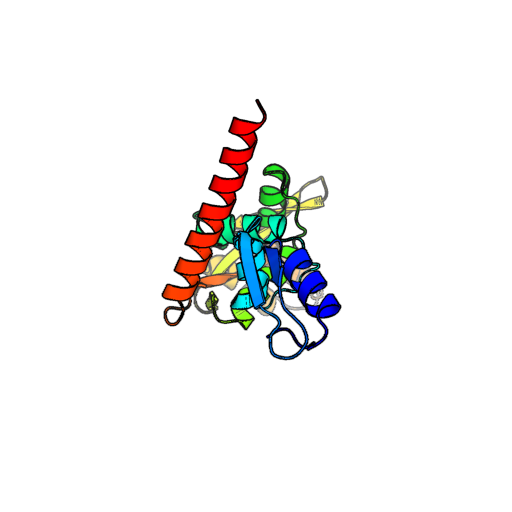 176 ? 0.320 -5.116 -10.766 1.00 93.38 176 LYS A N 1
ATOM 1462 C CA . LYS A 1 176 ? -0.919 -4.371 -10.528 1.00 93.38 176 LYS A CA 1
ATOM 1463 C C . LYS A 1 176 ? -1.487 -4.748 -9.164 1.00 93.38 176 LYS A C 1
ATOM 1465 O O . LYS A 1 176 ? -1.373 -5.890 -8.722 1.00 93.38 176 LYS A O 1
ATOM 1470 N N . ILE A 1 177 ? -2.056 -3.764 -8.477 1.00 93.94 177 ILE A N 1
ATOM 1471 C CA . ILE A 1 177 ? -2.766 -3.982 -7.218 1.00 93.94 177 ILE A CA 1
ATOM 1472 C C . ILE A 1 177 ? -4.237 -4.153 -7.568 1.00 93.94 177 ILE A C 1
ATOM 1474 O O . ILE A 1 177 ? -4.832 -3.262 -8.166 1.00 93.94 177 ILE A O 1
ATOM 1478 N N . CYS A 1 178 ? -4.809 -5.291 -7.195 1.00 92.12 178 CYS A N 1
ATOM 1479 C CA . CYS A 1 178 ? -6.210 -5.609 -7.436 1.00 92.12 178 CYS A CA 1
ATOM 1480 C C . CYS A 1 178 ? -6.930 -5.795 -6.104 1.00 92.12 178 CYS A C 1
ATOM 1482 O O . CYS A 1 178 ? -6.377 -6.385 -5.173 1.00 92.12 178 CYS A O 1
ATOM 1484 N N . HIS A 1 179 ? -8.174 -5.332 -6.013 1.00 92.56 179 HIS A N 1
ATOM 1485 C CA . HIS A 1 179 ? -9.018 -5.616 -4.856 1.00 92.56 179 HIS A CA 1
ATOM 1486 C C . HIS A 1 179 ? -9.394 -7.093 -4.850 1.00 92.56 179 HIS A C 1
ATOM 1488 O O . HIS A 1 179 ? -9.720 -7.672 -5.889 1.00 92.56 179 HIS A O 1
ATOM 1494 N N . ASN A 1 180 ? -9.361 -7.715 -3.677 1.00 91.38 180 ASN A N 1
ATOM 1495 C CA . ASN A 1 180 ? -9.845 -9.078 -3.564 1.00 91.38 180 ASN A CA 1
ATOM 1496 C C . ASN A 1 180 ? -11.378 -9.088 -3.582 1.00 91.38 180 ASN A C 1
ATOM 1498 O O . ASN A 1 180 ? -12.016 -8.620 -2.637 1.00 91.38 180 ASN A O 1
ATOM 1502 N N . ALA A 1 181 ? -11.957 -9.665 -4.640 1.00 89.81 181 ALA A N 1
ATOM 1503 C CA . ALA A 1 181 ? -13.401 -9.748 -4.846 1.00 89.81 181 ALA A CA 1
ATOM 1504 C C . ALA A 1 181 ? -14.149 -10.392 -3.657 1.00 89.81 181 ALA A C 1
ATOM 1506 O O . ALA A 1 181 ? -15.260 -9.987 -3.324 1.00 89.81 181 ALA A O 1
ATOM 1507 N N . ILE A 1 182 ? -13.517 -11.348 -2.965 1.00 92.75 182 ILE A N 1
ATOM 1508 C CA . ILE A 1 182 ? -14.091 -12.039 -1.795 1.00 92.75 182 ILE A CA 1
ATOM 1509 C C . ILE A 1 182 ? -14.231 -11.088 -0.595 1.00 92.75 182 ILE A C 1
ATOM 1511 O O . ILE A 1 182 ? -15.128 -11.243 0.232 1.00 92.75 182 ILE A O 1
ATOM 1515 N N . TYR A 1 183 ? -13.357 -10.085 -0.497 1.00 93.06 183 TYR A N 1
ATOM 1516 C CA . TYR A 1 183 ? -13.292 -9.158 0.630 1.00 93.06 183 TYR A CA 1
ATOM 1517 C C . TYR A 1 183 ? -13.831 -7.763 0.302 1.00 93.06 183 TYR A C 1
ATOM 1519 O O . TYR A 1 183 ? -13.668 -6.866 1.125 1.00 93.06 183 TYR A O 1
ATOM 1527 N N . LEU A 1 184 ? -14.531 -7.571 -0.826 1.00 93.00 184 LEU A N 1
ATOM 1528 C CA . LEU A 1 184 ? -15.057 -6.259 -1.240 1.00 93.00 184 LEU A CA 1
ATOM 1529 C C . LEU A 1 184 ? -15.866 -5.563 -0.149 1.00 93.00 184 LEU A C 1
ATOM 1531 O O . LEU A 1 184 ? -15.663 -4.380 0.082 1.00 93.00 184 LEU A O 1
ATOM 1535 N N . LYS A 1 185 ? -16.711 -6.297 0.584 1.00 94.56 185 LYS A N 1
ATOM 1536 C CA . LYS A 1 185 ? -17.465 -5.715 1.702 1.00 94.56 185 LYS A CA 1
ATOM 1537 C C . LYS A 1 185 ? -16.545 -5.165 2.798 1.00 94.56 185 LYS A C 1
ATOM 1539 O O . LYS A 1 185 ? -16.782 -4.075 3.293 1.00 94.56 185 LYS A O 1
ATOM 1544 N N . LYS A 1 186 ? -15.478 -5.888 3.152 1.00 94.94 186 LYS A N 1
ATOM 1545 C CA . LYS A 1 186 ? -14.520 -5.425 4.169 1.00 94.94 186 LYS A CA 1
ATOM 1546 C C . LYS A 1 186 ? -13.660 -4.265 3.671 1.00 94.94 186 LYS A C 1
ATOM 1548 O O . LYS A 1 186 ? -13.294 -3.397 4.451 1.00 94.94 186 LYS A O 1
ATOM 1553 N N . ILE A 1 187 ? -13.332 -4.261 2.380 1.00 95.50 187 ILE A N 1
ATOM 1554 C CA . ILE A 1 187 ? -12.625 -3.151 1.735 1.00 95.50 187 ILE A CA 1
ATOM 1555 C C . ILE A 1 187 ? -13.512 -1.905 1.750 1.00 95.50 187 ILE A C 1
ATOM 1557 O O . ILE A 1 187 ? -13.032 -0.841 2.118 1.00 95.50 187 ILE A O 1
ATOM 1561 N N . GLN A 1 188 ? -14.802 -2.046 1.437 1.00 96.31 188 GLN A N 1
ATOM 1562 C CA . GLN A 1 188 ? -15.758 -0.947 1.525 1.00 96.31 188 GLN A CA 1
ATOM 1563 C C . GLN A 1 188 ? -15.887 -0.435 2.962 1.00 96.31 188 GLN A C 1
ATOM 1565 O O . GLN A 1 188 ? -15.738 0.757 3.183 1.00 96.31 188 GLN A O 1
ATOM 1570 N N . GLU A 1 189 ? -16.032 -1.328 3.946 1.00 96.25 189 GLU A N 1
ATOM 1571 C CA . GLU A 1 189 ? -16.035 -0.947 5.367 1.00 96.25 189 GLU A CA 1
ATOM 1572 C C . GLU A 1 189 ? -14.761 -0.173 5.758 1.00 96.25 189 GLU A C 1
ATOM 1574 O O . GLU A 1 189 ? -14.833 0.807 6.492 1.00 96.25 189 GLU A O 1
ATOM 1579 N N . LEU A 1 190 ? -13.586 -0.582 5.265 1.00 96.69 190 LEU A N 1
ATOM 1580 C CA . LEU A 1 190 ? -12.338 0.149 5.494 1.00 96.69 190 LEU A CA 1
ATOM 1581 C C . LEU A 1 190 ? -12.372 1.549 4.862 1.00 96.69 190 LEU A C 1
ATOM 1583 O O . LEU A 1 190 ? -11.948 2.505 5.507 1.00 96.69 190 LEU A O 1
ATOM 1587 N N . ILE A 1 191 ? -12.859 1.673 3.625 1.00 96.38 191 ILE A N 1
ATOM 1588 C CA . ILE A 1 191 ? -12.993 2.958 2.922 1.00 96.38 191 ILE A CA 1
ATOM 1589 C C . ILE A 1 191 ? -13.948 3.887 3.677 1.00 96.38 191 ILE A C 1
ATOM 1591 O O . ILE A 1 191 ? -13.610 5.048 3.907 1.00 96.38 191 ILE A O 1
ATOM 1595 N N . ASP A 1 192 ? -15.095 3.376 4.117 1.00 96.19 192 ASP A N 1
ATOM 1596 C CA . ASP A 1 192 ? -16.097 4.148 4.855 1.00 96.19 192 ASP A CA 1
ATOM 1597 C C . ASP A 1 192 ? -15.497 4.700 6.156 1.00 96.19 192 ASP A C 1
ATOM 1599 O O . ASP A 1 192 ? -15.543 5.903 6.407 1.00 96.19 192 ASP A O 1
ATOM 1603 N N . VAL A 1 193 ? -14.806 3.851 6.922 1.00 95.50 193 VAL A N 1
ATOM 1604 C CA . VAL A 1 193 ? -14.134 4.243 8.171 1.00 95.50 193 VAL A CA 1
ATOM 1605 C C . VAL A 1 193 ? -12.997 5.246 7.943 1.00 95.50 193 VAL A C 1
ATOM 1607 O O . VAL A 1 193 ? -12.762 6.131 8.771 1.00 95.50 193 VAL A O 1
ATOM 1610 N N . ILE A 1 194 ? -12.263 5.126 6.834 1.00 95.56 194 ILE A N 1
ATOM 1611 C CA . ILE A 1 194 ? -11.247 6.111 6.441 1.00 95.56 194 ILE A CA 1
ATOM 1612 C C . ILE A 1 194 ? -11.906 7.472 6.193 1.00 95.56 194 ILE A C 1
ATOM 1614 O O . ILE A 1 194 ? -11.429 8.477 6.721 1.00 95.56 194 ILE A O 1
ATOM 1618 N N . ASN A 1 195 ? -12.994 7.502 5.423 1.00 93.56 195 ASN A N 1
ATOM 1619 C CA . ASN A 1 195 ? -13.705 8.729 5.071 1.00 93.56 195 ASN A CA 1
ATOM 1620 C C . ASN A 1 195 ? -14.319 9.404 6.306 1.00 93.56 195 ASN A C 1
ATOM 1622 O O . ASN A 1 195 ? -14.144 10.608 6.491 1.00 93.56 195 ASN A O 1
ATOM 1626 N N . GLU A 1 196 ? -14.960 8.637 7.191 1.00 91.38 196 GLU A N 1
ATOM 1627 C CA . GLU A 1 196 ? -15.475 9.131 8.475 1.00 91.38 196 GLU A CA 1
ATOM 1628 C C . GLU A 1 196 ? -14.366 9.771 9.320 1.00 91.38 196 GLU A C 1
ATOM 1630 O O . GLU A 1 196 ? -14.528 10.878 9.828 1.00 91.38 196 GLU A O 1
ATOM 1635 N N . SER A 1 197 ? -13.189 9.139 9.390 1.00 91.12 197 SER A N 1
ATOM 1636 C CA . SER A 1 197 ? -12.053 9.686 10.139 1.00 91.12 197 SER A CA 1
ATOM 1637 C C . SER A 1 197 ? -11.566 11.041 9.607 1.00 91.12 197 SER A C 1
ATOM 1639 O O . SER A 1 197 ? -11.105 11.870 10.394 1.00 91.12 197 SER A O 1
ATOM 1641 N N . PHE A 1 198 ? -11.669 11.302 8.300 1.00 89.62 198 PHE A N 1
ATOM 1642 C CA . PHE A 1 198 ? -11.377 12.632 7.752 1.00 89.62 198 PHE A CA 1
ATOM 1643 C C . PHE A 1 198 ? -12.461 13.659 8.100 1.00 89.62 198 PHE A C 1
ATOM 1645 O O . PHE A 1 198 ? -12.131 14.805 8.414 1.00 89.62 198 PHE A O 1
ATOM 1652 N N . LEU A 1 199 ? -13.739 13.268 8.085 1.00 86.00 199 LEU A N 1
ATOM 1653 C CA . LEU A 1 199 ? -14.848 14.148 8.475 1.00 86.00 199 LEU A CA 1
ATOM 1654 C C . LEU A 1 199 ? -14.746 14.573 9.946 1.00 86.00 199 LEU A C 1
ATOM 1656 O O . LEU A 1 199 ? -14.977 15.744 10.267 1.00 86.00 199 LEU A O 1
ATOM 1660 N N . ASP A 1 200 ? -14.334 13.657 10.821 1.00 81.00 200 ASP A N 1
ATOM 1661 C CA . ASP A 1 200 ? -14.094 13.940 12.235 1.00 81.00 200 ASP A CA 1
ATOM 1662 C C . ASP A 1 200 ? -12.984 14.988 12.423 1.00 81.00 200 ASP A C 1
ATOM 1664 O O . ASP A 1 200 ? -13.152 15.933 13.198 1.00 81.00 200 ASP A O 1
ATOM 1668 N N . GLU A 1 201 ? -11.873 14.886 11.678 1.00 79.31 201 GLU A N 1
ATOM 1669 C CA . GLU A 1 201 ? -10.797 15.889 11.722 1.00 79.31 201 GLU A CA 1
ATOM 1670 C C . GLU A 1 201 ? -11.299 17.278 11.294 1.00 79.31 201 GLU A C 1
ATOM 1672 O O . GLU A 1 201 ? -11.042 18.265 11.984 1.00 79.31 201 GLU A O 1
ATOM 1677 N N . ILE A 1 202 ? -12.061 17.367 10.199 1.00 70.00 202 ILE A N 1
ATOM 1678 C CA . ILE A 1 202 ? -12.606 18.639 9.691 1.00 70.00 202 ILE A CA 1
ATOM 1679 C C . ILE A 1 202 ? -13.578 19.273 10.697 1.00 70.00 202 ILE A C 1
ATOM 1681 O O . ILE A 1 202 ? -13.588 20.494 10.880 1.00 70.00 202 ILE A O 1
ATOM 1685 N N . THR A 1 203 ? -14.393 18.456 11.360 1.00 60.88 203 THR A N 1
ATOM 1686 C CA . THR A 1 203 ? -15.393 18.928 12.327 1.00 60.88 203 THR A CA 1
ATOM 1687 C C . THR A 1 203 ? -14.733 19.513 13.575 1.00 60.88 203 THR A C 1
ATOM 1689 O O . THR A 1 203 ? -15.157 20.565 14.052 1.00 60.88 203 THR A O 1
ATOM 1692 N N . ILE A 1 204 ? -13.639 18.904 14.047 1.00 58.62 204 ILE A N 1
ATOM 1693 C CA . ILE A 1 204 ? -12.848 19.415 15.176 1.00 58.62 204 ILE A CA 1
ATOM 1694 C C . ILE A 1 204 ? -12.244 20.790 14.855 1.00 58.62 204 ILE A C 1
ATOM 1696 O O . ILE A 1 204 ? -12.296 21.687 15.698 1.00 58.62 204 ILE A O 1
ATOM 1700 N N . PHE A 1 205 ? -11.734 20.991 13.635 1.00 51.00 205 PHE A N 1
ATOM 1701 C CA . PHE A 1 205 ? -11.191 22.286 13.205 1.00 51.00 205 PHE A CA 1
ATOM 1702 C C . PHE A 1 205 ? -12.243 23.401 13.219 1.00 51.00 205 PHE A C 1
ATOM 1704 O O . PHE A 1 205 ? -11.949 24.502 13.673 1.00 51.00 205 PHE A O 1
ATOM 1711 N N . LYS A 1 206 ? -13.480 23.122 12.791 1.00 45.59 206 LYS A N 1
ATOM 1712 C CA . LYS A 1 206 ? -14.566 24.119 12.800 1.00 45.59 206 LYS A CA 1
ATOM 1713 C C . LYS A 1 206 ? -15.051 24.493 14.201 1.00 45.59 206 LYS A C 1
ATOM 1715 O O . LYS A 1 206 ? -15.590 25.574 14.368 1.00 45.59 206 LYS A O 1
ATOM 1720 N N . SER A 1 207 ? -14.879 23.617 15.189 1.00 49.69 207 SER A N 1
ATOM 1721 C CA . SER A 1 207 ? -15.230 23.895 16.591 1.00 49.69 207 SER A CA 1
ATOM 1722 C C . SER A 1 207 ? -14.129 24.602 17.396 1.00 49.69 207 SER A C 1
ATOM 1724 O O . SER A 1 207 ? -14.367 24.968 18.544 1.00 49.69 207 SER A O 1
ATOM 1726 N N . ALA A 1 208 ? -12.928 24.754 16.829 1.00 45.56 208 ALA A N 1
ATOM 1727 C CA . ALA A 1 208 ? -11.769 25.375 17.478 1.00 45.56 208 ALA A CA 1
ATOM 1728 C C . ALA A 1 208 ? -11.431 26.780 16.930 1.00 45.56 208 ALA A C 1
ATOM 1730 O O . ALA A 1 208 ? -10.466 27.391 17.394 1.00 45.56 208 ALA A O 1
ATOM 1731 N N . CYS A 1 209 ? -12.205 27.271 15.958 1.00 40.31 209 CYS A N 1
ATOM 1732 C CA . CYS A 1 209 ? -12.183 28.644 15.446 1.00 40.31 209 CYS A CA 1
ATOM 1733 C C . CYS A 1 209 ? -13.450 29.376 15.891 1.00 40.31 209 CYS A C 1
ATOM 1735 O O . CYS A 1 209 ? -13.343 30.596 16.138 1.00 40.31 209 CYS A O 1
#

Foldseek 3Di:
DQPDQDPVSNVVVCVLQQWDWDWDDDRPPIDIGTPDRLALQSNCCCPPLVDDSPDPSVLLLVLLCCCQPNPPLLQDQLLVVQVVCVVVVNHDHSVRSVVSLVSCVVVPQKDFAPVDWWKWFWDADPVRDIDTDTDDPVLLVVLVVQLVPDDQPVHSVVSNVSSCVSSVHDMDIGTGIGGRPVCVVVSVVSNVSSVVSVVSVVVVVVVVD

=== Feature glossary ===
Each block in this record encodes a different view of the same protein. In brief:

Predicted aligned error. PAE(i, j) answers: if I align the predicted and true structures on residue i, how far off (in Å) do I expect residue j to be? A block-diagonal PAE matrix with low values on the blocks and high values off-diagonal is the signature of a multi-domain protein with confidently predicted domains but uncertain inter-domain orientation.

Contact-map, Ramachandran, and PAE plots. Plot images: a contact map (which residues are close in 3D, as an N×N binary image), a Ramachandran scatter (backbone torsion angles, revealing secondary-structure composition at a glance), and — for AlphaFold structures — a PAE heatmap (pairwise prediction confidence).

Backbone torsions (φ/ψ). φ (phi) and ψ (psi) are the two rotatable backbone dihedrals per residue: φ is the C(i-1)–N–Cα–C torsion, ψ is the N–Cα–C–N(i+1) torsion, both in degrees on (−180°, 180°]. α-helical residues cluster near (−60°, −45°); β-strand residues near (−120°, +130°). A Ramachandran plot is simply a scatter of (φ, ψ) for every residue.

Foldseek 3Di. A 3Di character summarizes, for each residue, the relative orientation of the Cα frame of its nearest spatial neighbor. Because it encodes fold topology rather than chemistry, 3Di alignments detect remote structural similarity that sequence alignment misses.

Radius of gyration, Cα contacts, bounding box. Three whole-structure scalars: the radius of gyration (RMS distance of Cα from centroid, in Å), the count of Cα–Cα contacts (pairs closer than 8 Å and separated by more than four residues in sequence — i.e. tertiary, not local, contacts), and the bounding-box dimensions. Together they distinguish compact globular folds from extended fibres or disordered chains.

Sequence. Sequence gives the chain of amino acids in standard one-letter code (A=alanine, C=cysteine, …, Y=tyrosine), read N→C. It is the only feature that is directly encoded by the gene; all structural features are derived from the folded form of this sequence.

mmCIF coordinates. Atomic coordinates in PDBx/mmCIF format — the same representation the Protein Data Bank distributes. Each line of the _atom_site loop places one backbone atom in Cartesian space (units: ångströms, origin: arbitrary).

Secondary structure (3-state, P-SEA). Three-state secondary structure (P-SEA) collapses the eight DSSP classes into helix (a), strand (b), and coil (c). P-SEA assigns these from Cα geometry alone — distances and angles — without requiring backbone oxygens, so it works on any Cα trace.

InterPro / GO / CATH / organism. Functional annotations link the protein to curated databases. InterPro entries identify conserved domains and families by matching the sequence against member-database signatures (Pfam, PROSITE, CDD, …). Gene Ontology (GO) terms describe molecular function, biological process, and cellular component in a controlled vocabulary. CATH places the structure in a hierarchical fold classification (Class/Architecture/Topology/Homologous-superfamily). The organism is the source species.

B-factor. B-factor (Debye–Waller factor) reflects atomic displacement in the crystal lattice. It is an experimental observable (units Å²), not a prediction; low values mean the atom is pinned down, high values mean it moves or is heterogeneous across the crystal.

Rendered structure images. Structure images are PyMOL renders from six orthogonal camera directions. Cartoon representation draws helices as coils and strands as arrows; sticks shows the backbone as bonds; surface shows the solvent-excluded envelope. Rainbow coloring maps sequence position to hue (blue→red, N→C); chain coloring assigns a distinct color per polypeptide.

Solvent-accessible surface area. Solvent-accessible surface area (SASA) is the area in Å² traced out by the centre of a 1.4 Å probe sphere (a water molecule) rolled over the protein's van der Waals surface (Shrake–Rupley / Lee–Richards construction). Buried residues have near-zero SASA; fully exposed residues can exceed 200 Å². The total SASA scales roughly with the number of surface residues.

Secondary structure (8-state, DSSP). The SS8 string is DSSP's per-residue secondary-structure call. α-helix (H) means an i→i+4 H-bond ladder; β-strand (E) means the residue participates in a β-sheet; 3₁₀ (G) and π (I) are tighter and wider helices; T/S are turns/bends; '-' is loop.

pLDDT. For AlphaFold models, the B-factor field carries pLDDT — the model's own estimate of local accuracy on a 0–100 scale. Regions with pLDDT<50 should be treated as essentially unmodeled; they often correspond to intrinsically disordered segments.

Nearest PDB structures. Nearest PDB neighbors are the top structural matches found by Foldseek when searching this structure against the entire Protein Data Bank. Each hit reports a TM-score (0 to 1; >0.5 almost always implies the same fold) and an E-value. These are *structural* homologs — they may share no detectable sequence similarity.